Protein AF-A0A9N9MNN2-F1 (afdb_monomer)

Organism: NCBI:txid467358

Mean predicted aligned error: 21.25 Å

Foldseek 3Di:
DDPVVVVVVVVCVVVVHDPPDPPPVCPDPVNVVVVVVVVVVVVVVCVVPVLDPPDPFDADSLQRQTDDPVACQVVLVVLVVVLVVVPVPDDPVPRDDDPSSDHDHSVNDQCWDQDPNDTDRDDVVVVVVVLVPDPVNVVVCVVPPPVPPPPQLPAADDVQAPAPPSNGHDDPVQWDDDPNHTHGQCQLLQAPPPGHGDDPVQWDQDPVRDTHGPVVCCVPVNDWQPAAAPPPRDRDDPVQWDADPPRHIHGPPPPD

Radius of gyration: 32.55 Å; Cα contacts (8 Å, |Δi|>4): 235; chains: 1; bounding box: 79×48×99 Å

pLDDT: mean 71.84, std 11.03, range [43.88, 91.06]

Sequence (256 aa):
MHAMNTMCEGLEELANVRLETDQHVDASDSRMKRDMQDINELHEWFLSHDPFPEVTKIISVASGVVGNNLINYHNTREVVTAFINKMTGQTFNNIKLKRAYKVLPLLAMSSTIKVHDKTAPMDPILLFQRMSITETFEDELKRKIQIYNPDTTSINALLGQGCPRCGGLVFAVEQQLAKATIWHKKYFNYCTEYHRPLDSTLACDGPDKEVHCCACYAKLFGPKGCFNCADCSRSLDSTNQNNGPNGKIYCRGRYG

Nearest PDB structures (foldseek):
  2o10-assembly1_A  TM=8.128E-01  e=7.021E-04  Homo sapiens
  2co8-assembly1_A  TM=6.863E-01  e=8.929E-03  Homo sapiens
  9ewy-assembly1_A  TM=7.793E-01  e=3.748E-02  Homo sapiens
  4kfz-assembly2_B  TM=4.562E-01  e=3.825E-03  Homo sapiens
  1x6a-assembly1_A  TM=7.509E-01  e=1.913E-01  Homo sapiens

Structure (mmCIF, N/CA/C/O backbone):
data_AF-A0A9N9MNN2-F1
#
_entry.id   AF-A0A9N9MNN2-F1
#
loop_
_atom_site.group_PDB
_atom_site.id
_atom_site.type_symbol
_atom_site.label_atom_id
_atom_site.label_alt_id
_atom_site.label_comp_id
_atom_site.label_asym_id
_atom_site.label_entity_id
_atom_site.label_seq_id
_atom_site.pdbx_PDB_ins_code
_atom_site.Cartn_x
_atom_site.Cartn_y
_atom_site.Cartn_z
_atom_site.occupancy
_atom_site.B_iso_or_equiv
_atom_site.auth_seq_id
_atom_site.auth_comp_id
_atom_site.auth_asym_id
_atom_site.auth_atom_id
_atom_site.pdbx_PDB_model_num
ATOM 1 N N . MET A 1 1 ? 30.355 -0.000 10.538 1.00 43.88 1 MET A N 1
ATOM 2 C CA . MET A 1 1 ? 30.881 0.000 9.157 1.00 43.88 1 MET A CA 1
ATOM 3 C C . MET A 1 1 ? 29.810 -0.660 8.304 1.00 43.88 1 MET A C 1
ATOM 5 O O . MET A 1 1 ? 29.557 -1.843 8.481 1.00 43.88 1 MET A O 1
ATOM 9 N N . HIS A 1 2 ? 29.003 0.151 7.620 1.00 48.34 2 HIS A N 1
ATOM 10 C CA . HIS A 1 2 ? 27.681 -0.243 7.118 1.00 48.34 2 HIS A CA 1
ATOM 11 C C . HIS A 1 2 ? 27.780 -0.923 5.745 1.00 48.34 2 HIS A C 1
ATOM 13 O O . HIS A 1 2 ? 28.590 -0.517 4.919 1.00 48.34 2 HIS A O 1
ATOM 19 N N . ALA A 1 3 ? 26.928 -1.925 5.508 1.00 48.00 3 ALA A N 1
ATOM 20 C CA . ALA A 1 3 ? 26.983 -2.846 4.366 1.00 48.00 3 ALA A CA 1
ATOM 21 C C . ALA A 1 3 ? 27.016 -2.177 2.976 1.00 48.00 3 ALA A C 1
ATOM 23 O O . ALA A 1 3 ? 27.546 -2.756 2.032 1.00 48.00 3 ALA A O 1
ATOM 24 N N . MET A 1 4 ? 26.486 -0.956 2.848 1.00 46.78 4 MET A N 1
ATOM 25 C CA . MET A 1 4 ? 26.517 -0.200 1.593 1.00 46.78 4 MET A CA 1
ATOM 26 C C . MET A 1 4 ? 27.927 0.299 1.248 1.00 46.78 4 MET A C 1
ATOM 28 O O . MET A 1 4 ? 28.321 0.231 0.089 1.00 46.78 4 MET A O 1
ATOM 32 N N . ASN A 1 5 ? 28.726 0.683 2.247 1.00 52.78 5 ASN A N 1
ATOM 33 C CA . ASN A 1 5 ? 30.118 1.085 2.030 1.00 52.78 5 ASN A CA 1
ATOM 34 C C . ASN A 1 5 ? 30.973 -0.117 1.624 1.00 52.78 5 ASN A C 1
ATOM 36 O O . ASN A 1 5 ? 31.769 -0.012 0.705 1.00 52.78 5 ASN A O 1
ATOM 40 N N . THR A 1 6 ? 30.721 -1.286 2.217 1.00 59.06 6 THR A N 1
ATOM 41 C CA . THR A 1 6 ? 31.421 -2.535 1.874 1.00 59.06 6 THR A CA 1
ATOM 42 C C . THR A 1 6 ? 31.144 -2.978 0.433 1.00 59.06 6 THR A C 1
ATOM 44 O O . THR A 1 6 ? 32.016 -3.529 -0.233 1.00 59.06 6 THR A O 1
ATOM 47 N N . MET A 1 7 ? 29.932 -2.726 -0.072 1.00 58.25 7 MET A N 1
ATOM 48 C CA . MET A 1 7 ? 29.592 -2.999 -1.468 1.00 58.25 7 MET A CA 1
ATOM 49 C C . MET A 1 7 ? 30.215 -2.000 -2.446 1.00 58.25 7 MET A C 1
ATOM 51 O O . MET A 1 7 ? 30.662 -2.413 -3.514 1.00 58.25 7 MET A O 1
ATOM 55 N N . CYS A 1 8 ? 30.256 -0.713 -2.097 1.00 56.81 8 CYS A N 1
ATOM 56 C CA . CYS A 1 8 ? 30.926 0.300 -2.912 1.00 56.81 8 CYS A CA 1
ATOM 57 C C . CYS A 1 8 ? 32.441 0.054 -2.967 1.00 56.81 8 CYS A C 1
ATOM 59 O O . CYS A 1 8 ? 32.996 -0.007 -4.059 1.00 56.81 8 CYS A O 1
ATOM 61 N N . GLU A 1 9 ? 33.077 -0.231 -1.827 1.00 62.34 9 GLU A N 1
ATOM 62 C CA . GLU A 1 9 ? 34.503 -0.584 -1.735 1.00 62.34 9 GLU A CA 1
ATOM 63 C C . GLU A 1 9 ? 34.844 -1.820 -2.591 1.00 62.34 9 GLU A C 1
ATOM 65 O O . GLU A 1 9 ? 35.828 -1.819 -3.330 1.00 62.34 9 GLU A O 1
ATOM 70 N N . GLY A 1 10 ? 33.990 -2.853 -2.573 1.00 67.12 10 GLY A N 1
ATOM 71 C CA . GLY A 1 10 ? 34.176 -4.051 -3.401 1.00 67.12 10 GLY A CA 1
ATOM 72 C C . GLY A 1 10 ? 34.007 -3.808 -4.908 1.00 67.12 10 GLY A C 1
ATOM 73 O O . GLY A 1 10 ? 34.662 -4.464 -5.719 1.00 67.12 10 GLY A O 1
ATOM 74 N N . LEU A 1 11 ? 33.151 -2.861 -5.308 1.00 63.38 11 LEU A N 1
ATOM 75 C CA . LEU A 1 11 ? 32.992 -2.460 -6.712 1.00 63.38 11 LEU A CA 1
ATOM 76 C C . LEU A 1 11 ? 34.159 -1.590 -7.200 1.00 63.38 11 LEU A C 1
ATOM 78 O O . LEU A 1 11 ? 34.556 -1.699 -8.360 1.00 63.38 11 LEU A O 1
ATOM 82 N N . GLU A 1 12 ? 34.731 -0.769 -6.321 1.00 65.69 12 GLU A N 1
ATOM 83 C CA . GLU A 1 12 ? 35.901 0.071 -6.602 1.00 65.69 12 GLU A CA 1
ATOM 84 C C . GLU A 1 12 ? 37.176 -0.759 -6.816 1.00 65.69 12 GLU A C 1
ATOM 86 O O . GLU A 1 12 ? 37.913 -0.524 -7.781 1.00 65.69 12 GLU A O 1
ATOM 91 N N . GLU A 1 13 ? 37.398 -1.790 -5.991 1.00 72.00 13 GLU A N 1
ATOM 92 C CA . GLU A 1 13 ? 38.484 -2.763 -6.191 1.00 72.00 13 GLU A CA 1
ATOM 93 C C . GLU A 1 13 ? 38.331 -3.533 -7.508 1.00 72.00 13 GLU A C 1
ATOM 95 O O . GLU A 1 13 ? 39.306 -3.711 -8.241 1.00 72.00 13 GLU A O 1
ATOM 100 N N . LEU A 1 14 ? 37.106 -3.946 -7.852 1.00 73.12 14 LEU A N 1
ATOM 101 C CA . LEU A 1 14 ? 36.828 -4.690 -9.082 1.00 73.12 14 LEU A CA 1
ATOM 102 C C . LEU A 1 14 ? 37.049 -3.839 -10.343 1.00 73.12 14 LEU A C 1
ATOM 104 O O . LEU A 1 14 ? 37.521 -4.343 -11.362 1.00 73.12 14 LEU A O 1
ATOM 108 N N . ALA A 1 15 ? 36.701 -2.552 -10.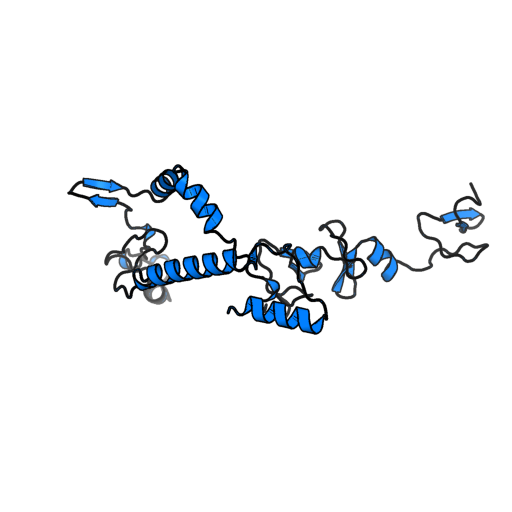284 1.00 69.12 15 ALA A N 1
ATOM 109 C CA . ALA A 1 15 ? 36.848 -1.625 -11.402 1.00 69.12 15 ALA A CA 1
ATOM 110 C C . ALA A 1 15 ? 38.268 -1.042 -11.529 1.00 69.12 15 ALA A C 1
ATOM 112 O O . ALA A 1 15 ? 38.562 -0.382 -12.526 1.00 69.12 15 ALA A O 1
ATOM 113 N N . ASN A 1 16 ? 39.146 -1.276 -10.544 1.00 59.03 16 ASN A N 1
ATOM 114 C CA . ASN A 1 16 ? 40.460 -0.638 -10.408 1.00 59.03 16 ASN A CA 1
ATOM 115 C C . ASN A 1 16 ? 40.382 0.901 -10.489 1.00 59.03 16 ASN A C 1
ATOM 117 O O . ASN A 1 16 ? 41.267 1.571 -11.029 1.00 59.03 16 ASN A O 1
ATOM 121 N N . VAL A 1 17 ? 39.294 1.456 -9.957 1.00 59.81 17 VAL A N 1
ATOM 122 C CA . VAL A 1 17 ? 39.052 2.893 -9.841 1.00 59.81 17 VAL A CA 1
ATOM 123 C C . VAL A 1 17 ? 38.908 3.177 -8.357 1.00 59.81 17 VAL A C 1
ATOM 125 O O . VAL A 1 17 ? 37.896 2.833 -7.760 1.00 59.81 17 VAL A O 1
ATOM 128 N N . ARG A 1 18 ? 39.922 3.806 -7.756 1.00 57.56 18 ARG A N 1
ATOM 129 C CA . ARG A 1 18 ? 39.760 4.405 -6.430 1.00 57.56 18 ARG A CA 1
ATOM 130 C C . ARG A 1 18 ? 38.996 5.703 -6.601 1.00 57.56 18 ARG A C 1
ATOM 132 O O . ARG A 1 18 ? 39.512 6.631 -7.227 1.00 57.56 18 ARG A O 1
ATOM 139 N N . LEU A 1 19 ? 37.791 5.772 -6.050 1.00 54.56 19 LEU A N 1
ATOM 140 C CA . LEU A 1 19 ? 37.019 7.009 -5.991 1.00 54.56 19 LEU A CA 1
ATOM 141 C C . LEU A 1 19 ? 37.564 7.901 -4.865 1.00 54.56 19 LEU A C 1
ATOM 143 O O . LEU A 1 19 ? 36.860 8.277 -3.937 1.00 54.56 19 LEU A O 1
ATOM 147 N N . GLU A 1 20 ? 38.844 8.266 -4.938 1.00 57.00 20 GLU A N 1
ATOM 148 C CA . GLU A 1 20 ? 39.371 9.351 -4.117 1.00 57.00 20 GLU A CA 1
ATOM 149 C C . GLU A 1 20 ? 39.017 10.665 -4.799 1.00 57.00 20 GLU A C 1
ATOM 151 O O . GLU A 1 20 ? 39.724 11.095 -5.700 1.00 57.00 20 GLU A O 1
ATOM 156 N N . THR A 1 21 ? 37.900 11.284 -4.417 1.00 47.50 21 THR A N 1
ATOM 157 C CA . THR A 1 21 ? 37.727 12.745 -4.438 1.00 47.50 21 THR A CA 1
ATOM 158 C C . THR A 1 21 ? 36.449 13.142 -3.705 1.00 47.50 21 THR A C 1
ATOM 160 O O . THR A 1 21 ? 35.464 12.407 -3.687 1.00 47.50 21 THR A O 1
ATOM 163 N N . ASP A 1 22 ? 36.468 14.357 -3.160 1.00 49.81 22 ASP A N 1
ATOM 164 C CA . ASP A 1 22 ? 35.406 15.117 -2.485 1.00 49.81 22 ASP A CA 1
ATOM 165 C C . ASP A 1 22 ? 34.041 15.235 -3.222 1.00 49.81 22 ASP A C 1
ATOM 167 O O . ASP A 1 22 ? 33.220 16.086 -2.884 1.00 49.81 22 ASP A O 1
ATOM 171 N N . GLN A 1 23 ? 33.755 14.415 -4.239 1.00 50.91 23 GLN A N 1
ATOM 172 C CA . GLN A 1 23 ? 32.485 14.399 -4.972 1.00 50.91 23 GLN A CA 1
ATOM 173 C C . GLN A 1 23 ? 31.349 13.662 -4.249 1.00 50.91 23 GLN A C 1
ATOM 175 O O . GLN A 1 23 ? 30.184 13.910 -4.558 1.00 50.91 23 GLN A O 1
ATOM 180 N N . HIS A 1 24 ? 31.646 12.824 -3.255 1.00 55.72 24 HIS A N 1
ATOM 181 C CA . HIS A 1 24 ? 30.633 12.158 -2.432 1.00 55.72 24 HIS A CA 1
ATOM 182 C C . HIS A 1 24 ? 30.617 12.734 -1.020 1.00 55.72 24 HIS A C 1
ATOM 184 O O . HIS A 1 24 ? 31.045 12.101 -0.058 1.00 55.72 24 HIS A O 1
ATOM 190 N N . VAL A 1 25 ? 30.087 13.954 -0.889 1.00 59.44 25 VAL A N 1
ATOM 191 C CA . VAL A 1 25 ? 29.975 14.644 0.407 1.00 59.44 25 VAL A CA 1
ATOM 192 C C . VAL A 1 25 ? 29.252 13.767 1.448 1.00 59.44 25 VAL A C 1
ATOM 194 O O . VAL A 1 25 ? 29.609 13.809 2.624 1.00 59.44 25 VAL A O 1
ATOM 197 N N . ASP A 1 26 ? 28.303 12.929 1.016 1.00 57.38 26 ASP A N 1
ATOM 198 C CA . ASP A 1 26 ? 27.530 11.984 1.845 1.00 57.38 26 ASP A CA 1
ATOM 199 C C . ASP A 1 26 ? 28.341 10.805 2.400 1.00 57.38 26 ASP A C 1
ATOM 201 O O . ASP A 1 26 ? 28.029 10.321 3.483 1.00 57.38 26 ASP A O 1
ATOM 205 N N . ALA A 1 27 ? 29.436 10.412 1.744 1.00 58.44 27 ALA A N 1
ATOM 206 C CA . ALA A 1 27 ? 30.362 9.396 2.250 1.00 58.44 27 ALA A CA 1
ATOM 207 C C . ALA A 1 27 ? 31.497 9.994 3.102 1.00 58.44 27 ALA A C 1
ATOM 209 O O . ALA A 1 27 ? 32.378 9.272 3.557 1.00 58.44 27 ALA A O 1
ATOM 210 N N . SER A 1 28 ? 31.502 11.314 3.325 1.00 72.62 28 SER A N 1
ATOM 211 C CA . SER A 1 28 ? 32.513 11.931 4.183 1.00 72.62 28 SER A CA 1
ATOM 212 C C . SER A 1 28 ? 32.378 11.457 5.632 1.00 72.62 28 SER A C 1
ATOM 214 O O . SER A 1 28 ? 31.270 11.327 6.161 1.00 72.62 28 SER A O 1
ATOM 216 N N . ASP A 1 29 ? 33.514 11.309 6.318 1.00 69.12 29 ASP A N 1
ATOM 217 C CA . ASP A 1 29 ? 33.577 10.907 7.730 1.00 69.12 29 ASP A CA 1
ATOM 218 C C . ASP A 1 29 ? 32.671 11.751 8.636 1.00 69.12 29 ASP A C 1
ATOM 220 O O . ASP A 1 29 ? 32.078 11.253 9.592 1.00 69.12 29 ASP A O 1
ATOM 224 N N . SER A 1 30 ? 32.545 13.044 8.335 1.00 76.38 30 SER A N 1
ATOM 225 C CA . SER A 1 30 ? 31.691 13.972 9.078 1.00 76.38 30 SER A CA 1
ATOM 226 C C . SER A 1 30 ? 30.202 13.656 8.927 1.00 76.38 30 SER A C 1
ATOM 228 O O . SER A 1 30 ? 29.454 13.793 9.895 1.00 76.38 30 SER A O 1
ATOM 230 N N . ARG A 1 31 ? 29.755 13.254 7.730 1.00 70.19 31 ARG A N 1
ATOM 231 C CA . ARG A 1 31 ? 28.349 12.905 7.476 1.00 70.19 31 ARG A CA 1
ATOM 232 C C . ARG A 1 31 ? 28.028 11.508 7.970 1.00 70.19 31 ARG A C 1
ATOM 234 O O . ARG A 1 31 ? 27.064 11.358 8.704 1.00 70.19 31 ARG A O 1
ATOM 241 N N . MET A 1 32 ? 28.924 10.551 7.743 1.00 70.38 32 MET A N 1
ATOM 242 C CA . MET A 1 32 ? 28.801 9.207 8.307 1.00 70.38 32 MET A CA 1
ATOM 243 C C . MET A 1 32 ? 28.720 9.214 9.840 1.00 70.38 32 MET A C 1
ATOM 245 O O . MET A 1 32 ? 27.950 8.451 10.420 1.00 70.38 32 MET A O 1
ATOM 249 N N . LYS A 1 33 ? 29.488 10.080 10.519 1.00 76.56 33 LYS A N 1
ATOM 250 C CA . LYS A 1 33 ? 29.396 10.247 11.981 1.00 76.56 33 LYS A CA 1
ATOM 251 C C . LYS A 1 33 ? 28.060 10.834 12.424 1.00 76.56 33 LYS A C 1
ATOM 253 O O . LYS A 1 33 ? 27.546 10.407 13.453 1.00 76.56 33 LYS A O 1
ATOM 258 N N . ARG A 1 34 ? 27.513 11.789 11.669 1.00 79.94 34 ARG A N 1
ATOM 259 C CA . ARG A 1 34 ? 26.208 12.390 11.962 1.00 79.94 34 ARG A CA 1
ATOM 260 C C . ARG A 1 34 ? 25.082 11.384 11.756 1.00 79.94 34 ARG A C 1
ATOM 262 O O . ARG A 1 34 ? 24.298 11.191 12.668 1.00 79.94 34 ARG A O 1
ATOM 269 N N . ASP A 1 35 ? 25.089 10.664 10.640 1.00 76.81 35 ASP A N 1
ATOM 270 C CA . ASP A 1 35 ? 24.097 9.625 10.356 1.00 76.81 35 ASP A CA 1
ATOM 271 C C . ASP A 1 35 ? 24.143 8.514 11.414 1.00 76.81 35 ASP A C 1
ATOM 273 O O . ASP A 1 35 ? 23.108 8.059 11.889 1.00 76.81 35 ASP A O 1
ATOM 277 N N . MET A 1 36 ? 25.342 8.105 11.849 1.00 77.75 36 MET A N 1
ATOM 278 C CA . MET A 1 36 ? 25.500 7.140 12.943 1.00 77.75 36 MET A CA 1
ATOM 279 C C . MET A 1 36 ? 24.931 7.673 14.265 1.00 77.75 36 MET A C 1
ATOM 281 O O . MET A 1 36 ? 24.342 6.913 15.032 1.00 77.75 36 MET A O 1
ATOM 285 N N . GLN A 1 37 ? 25.109 8.965 14.545 1.00 81.88 37 GLN A N 1
ATOM 286 C CA . GLN A 1 37 ? 24.526 9.600 15.723 1.00 81.88 37 GLN A CA 1
ATOM 287 C C . GLN A 1 37 ? 22.995 9.639 15.627 1.00 81.88 37 GLN A C 1
ATOM 289 O O . GLN A 1 37 ? 22.332 9.212 16.568 1.00 81.88 37 GLN A O 1
ATOM 294 N N . ASP A 1 38 ? 22.445 10.053 14.486 1.00 82.31 38 ASP A N 1
ATOM 295 C CA . ASP A 1 38 ? 21.001 10.119 14.244 1.00 82.31 38 ASP A CA 1
ATOM 296 C C . ASP A 1 38 ? 20.354 8.725 14.344 1.00 82.31 38 ASP A C 1
ATOM 298 O O . ASP A 1 38 ? 19.292 8.567 14.947 1.00 82.31 38 ASP A O 1
ATOM 302 N N . ILE A 1 39 ? 21.016 7.685 13.817 1.00 75.38 39 ILE A N 1
ATOM 303 C CA . ILE A 1 39 ? 20.580 6.286 13.953 1.00 75.38 39 ILE A CA 1
ATOM 304 C C . ILE A 1 39 ? 20.539 5.872 15.425 1.00 75.38 39 ILE A C 1
ATOM 306 O O . ILE A 1 39 ? 19.575 5.234 15.846 1.00 75.38 39 ILE A O 1
ATOM 310 N N . ASN A 1 40 ? 21.555 6.232 16.212 1.00 81.50 40 ASN A N 1
ATOM 311 C CA . ASN A 1 40 ? 21.583 5.907 17.635 1.00 81.50 40 ASN A CA 1
ATOM 312 C C . ASN A 1 40 ? 20.478 6.642 18.401 1.00 81.50 40 ASN A C 1
ATOM 314 O O . ASN A 1 40 ? 19.800 6.025 19.213 1.00 81.50 40 ASN A O 1
ATOM 318 N N . GLU A 1 41 ? 20.240 7.923 18.117 1.00 84.94 41 GLU A N 1
ATOM 319 C CA . GLU A 1 41 ? 19.146 8.682 18.736 1.00 84.94 41 GLU A CA 1
ATOM 320 C C . GLU A 1 41 ? 17.778 8.067 18.412 1.00 84.94 41 GLU A C 1
ATOM 322 O O . GLU A 1 41 ? 16.936 7.901 19.296 1.00 84.94 41 GLU A O 1
ATOM 327 N N . LEU A 1 42 ? 17.574 7.659 17.159 1.00 72.94 42 LEU A N 1
ATOM 328 C CA . LEU A 1 42 ? 16.351 6.997 16.714 1.00 72.94 42 LEU A CA 1
ATOM 329 C C . LEU A 1 42 ? 16.182 5.618 17.371 1.00 72.94 42 LEU A C 1
ATOM 331 O O . LEU A 1 42 ? 15.080 5.250 17.774 1.00 72.94 42 LEU A O 1
ATOM 335 N N . HIS A 1 43 ? 17.277 4.872 17.514 1.00 77.25 43 HIS A N 1
ATOM 336 C CA . HIS A 1 43 ? 17.296 3.582 18.191 1.00 77.25 43 HIS A CA 1
ATOM 337 C C . HIS A 1 43 ? 16.950 3.721 19.681 1.00 77.25 43 HIS A C 1
ATOM 339 O O . HIS A 1 43 ? 16.062 3.025 20.162 1.00 77.25 43 HIS A O 1
ATOM 345 N N . GLU A 1 44 ? 17.566 4.664 20.399 1.00 85.25 44 GLU A N 1
ATOM 346 C CA . GLU A 1 44 ? 17.242 4.966 21.804 1.00 85.25 44 GLU A CA 1
ATOM 347 C C . GLU A 1 44 ? 15.783 5.429 21.974 1.00 85.25 44 GLU A C 1
ATOM 349 O O . GLU A 1 44 ? 15.093 5.062 22.933 1.00 85.25 44 GLU A O 1
ATOM 354 N N . TRP A 1 45 ? 15.265 6.195 21.010 1.00 83.06 45 TRP A N 1
ATOM 355 C CA . TRP A 1 45 ? 13.866 6.608 21.010 1.00 83.06 45 TRP A CA 1
ATOM 356 C C . TRP A 1 45 ? 12.916 5.416 20.854 1.00 83.06 45 TRP A C 1
ATOM 358 O O . TRP A 1 45 ? 11.973 5.298 21.631 1.00 83.06 45 TRP A O 1
ATOM 368 N N . PHE A 1 46 ? 13.183 4.494 19.923 1.00 79.31 46 PHE A N 1
ATOM 369 C CA . PHE A 1 46 ? 12.363 3.288 19.746 1.00 79.31 46 PHE A CA 1
ATOM 370 C C . PHE A 1 46 ? 12.514 2.271 20.882 1.00 79.31 46 PHE A C 1
ATOM 372 O O . PHE A 1 46 ? 11.551 1.583 21.208 1.00 79.31 46 PHE A O 1
ATOM 379 N N . LEU A 1 47 ? 13.684 2.191 21.523 1.00 78.56 47 LEU A N 1
ATOM 380 C CA . LEU A 1 47 ? 13.865 1.375 22.727 1.00 78.56 47 LEU A CA 1
ATOM 381 C C . LEU A 1 47 ? 13.017 1.888 23.897 1.00 78.56 47 LEU A C 1
ATOM 383 O O . LEU A 1 47 ? 12.505 1.093 24.684 1.00 78.56 47 LEU A O 1
ATOM 387 N N . SER A 1 48 ? 12.867 3.209 24.018 1.00 83.25 48 SER A N 1
ATOM 388 C CA . SER A 1 48 ? 12.042 3.835 25.061 1.00 83.25 48 SER A CA 1
ATOM 389 C C . SER A 1 48 ? 10.558 3.946 24.690 1.00 83.25 48 SER A C 1
ATOM 391 O O . SER A 1 48 ? 9.710 3.992 25.581 1.00 83.25 48 SER A O 1
ATOM 393 N N . HIS A 1 49 ? 10.234 3.962 23.396 1.00 77.31 49 HIS A N 1
ATOM 394 C CA . HIS A 1 49 ? 8.881 4.059 22.857 1.00 77.31 49 HIS A CA 1
ATOM 395 C C . HIS A 1 49 ? 8.645 2.907 21.885 1.00 77.31 49 HIS A C 1
ATOM 397 O O . HIS A 1 49 ? 8.795 3.068 20.673 1.00 77.31 49 HIS A O 1
ATOM 403 N N . ASP A 1 50 ? 8.256 1.752 22.428 1.00 74.62 50 ASP A N 1
ATOM 404 C CA . ASP A 1 50 ? 7.838 0.617 21.611 1.00 74.62 50 ASP A CA 1
ATOM 405 C C . ASP A 1 50 ? 6.692 1.066 20.681 1.00 74.62 50 ASP A C 1
ATOM 407 O O . ASP A 1 50 ? 5.643 1.502 21.170 1.00 74.62 50 ASP A O 1
ATOM 411 N N . PRO A 1 51 ? 6.875 1.018 19.349 1.00 69.12 51 PRO A N 1
ATOM 412 C CA . PRO A 1 51 ? 5.836 1.400 18.401 1.00 69.12 51 PRO A CA 1
ATOM 413 C C . PRO A 1 51 ? 4.702 0.365 18.329 1.00 69.12 51 PRO A C 1
ATOM 415 O O . PRO A 1 51 ? 3.614 0.685 17.842 1.00 69.12 51 PRO A O 1
ATOM 418 N N . PHE A 1 52 ? 4.930 -0.856 18.822 1.00 75.56 52 PHE A N 1
ATOM 419 C CA . PHE A 1 52 ? 3.972 -1.958 18.829 1.00 75.56 52 PHE A CA 1
ATOM 420 C C . PHE A 1 52 ? 3.905 -2.630 20.207 1.00 75.56 52 PHE A C 1
ATOM 422 O O . PHE A 1 52 ? 4.115 -3.842 20.305 1.00 75.56 52 PHE A O 1
ATOM 429 N N . PRO A 1 53 ? 3.551 -1.881 21.267 1.00 75.62 53 PRO A N 1
ATOM 430 C CA . PRO A 1 53 ? 3.457 -2.460 22.593 1.00 75.62 53 PRO A CA 1
ATOM 431 C C . PRO A 1 53 ? 2.405 -3.565 22.587 1.00 75.62 53 PRO A C 1
ATOM 433 O O . PRO A 1 53 ? 1.357 -3.437 21.943 1.00 75.62 53 PRO A O 1
ATOM 436 N N . GLU A 1 54 ? 2.650 -4.644 23.330 1.00 78.19 54 GLU A N 1
ATOM 437 C CA . GLU A 1 54 ? 1.632 -5.670 23.538 1.00 78.19 54 GLU A CA 1
ATOM 438 C C . GLU A 1 54 ? 0.439 -5.058 24.283 1.00 78.19 54 GLU A C 1
ATOM 440 O O . GLU A 1 54 ? 0.443 -4.852 25.498 1.00 78.19 54 GLU A O 1
ATOM 445 N N . VAL A 1 55 ? -0.605 -4.731 23.524 1.00 78.62 55 VAL A N 1
ATOM 446 C CA . VAL A 1 55 ? -1.820 -4.105 24.035 1.00 78.62 55 VAL A CA 1
ATOM 447 C C . VAL A 1 55 ? -2.986 -5.078 23.961 1.00 78.62 55 VAL A C 1
ATOM 449 O O . VAL A 1 55 ? -3.257 -5.708 22.945 1.00 78.62 55 VAL A O 1
ATOM 452 N N . THR A 1 56 ? -3.737 -5.164 25.058 1.00 79.38 56 THR A N 1
ATOM 453 C CA . THR A 1 56 ? -4.965 -5.974 25.146 1.00 79.38 56 THR A CA 1
ATOM 454 C C . THR A 1 56 ? -6.158 -5.326 24.444 1.00 79.38 56 THR A C 1
ATOM 456 O O . THR A 1 56 ? -7.197 -5.957 24.254 1.00 79.38 56 THR A O 1
ATOM 459 N N . LYS A 1 57 ? -6.033 -4.047 24.077 1.00 78.81 57 LYS A N 1
ATOM 460 C CA . LYS A 1 57 ? -7.073 -3.246 23.427 1.00 78.81 57 LYS A CA 1
ATOM 461 C C . LYS A 1 57 ? -6.649 -2.920 22.005 1.00 78.81 57 LYS A C 1
ATOM 463 O O . LYS A 1 57 ? -5.475 -2.712 21.734 1.00 78.81 57 LYS A O 1
ATOM 468 N N . ILE A 1 58 ? -7.620 -2.819 21.107 1.00 81.56 58 ILE A N 1
ATOM 469 C CA . ILE A 1 58 ? -7.368 -2.443 19.714 1.00 81.56 58 ILE A CA 1
ATOM 470 C C . ILE A 1 58 ? -7.038 -0.953 19.670 1.00 81.56 58 ILE A C 1
ATOM 472 O O . ILE A 1 58 ? -7.849 -0.149 20.120 1.00 81.56 58 ILE A O 1
ATOM 476 N N . ILE A 1 59 ? -5.887 -0.580 19.115 1.00 79.56 59 ILE A N 1
ATOM 477 C CA . ILE A 1 59 ? -5.460 0.818 18.988 1.00 79.56 59 ILE A CA 1
ATOM 478 C C . ILE A 1 59 ? -5.254 1.148 17.512 1.00 79.56 59 ILE A C 1
ATOM 480 O O . ILE A 1 59 ? -4.663 0.375 16.761 1.00 79.56 59 ILE A O 1
ATOM 484 N N . SER A 1 60 ? -5.760 2.300 17.082 1.00 77.19 60 SER A N 1
ATOM 485 C CA . SER A 1 60 ? -5.441 2.854 15.769 1.00 77.19 60 SER A CA 1
ATOM 486 C C . SER A 1 60 ? -4.011 3.389 15.771 1.00 77.19 60 SER A C 1
ATOM 488 O O . SER A 1 60 ? -3.741 4.386 16.433 1.00 77.19 60 SER A O 1
ATOM 490 N N . VAL A 1 61 ? -3.112 2.784 14.996 1.00 73.44 61 VAL A N 1
ATOM 491 C CA . VAL A 1 61 ? -1.717 3.254 14.866 1.00 73.44 61 VAL A CA 1
ATOM 492 C C . VAL A 1 61 ? -1.652 4.666 14.269 1.00 73.44 61 VAL A C 1
ATOM 494 O O . VAL A 1 61 ? -0.813 5.469 14.654 1.00 73.44 61 VAL A O 1
ATOM 497 N N . ALA A 1 62 ? -2.582 5.006 13.372 1.00 66.25 62 ALA A N 1
ATOM 498 C CA . ALA A 1 62 ? -2.597 6.305 12.701 1.00 66.25 62 ALA A CA 1
ATOM 499 C C . ALA A 1 62 ? -3.151 7.446 13.572 1.00 66.25 62 ALA A C 1
ATOM 501 O O . ALA A 1 62 ? -2.794 8.601 13.367 1.00 66.25 62 ALA A O 1
ATOM 502 N N . SER A 1 63 ? -4.062 7.148 14.506 1.00 67.00 63 SER A N 1
ATOM 503 C CA . SER A 1 63 ? -4.775 8.180 15.280 1.00 67.00 63 SER A CA 1
ATOM 504 C C . SER A 1 63 ? -4.658 8.044 16.797 1.00 67.00 63 SER A C 1
ATOM 506 O O . SER A 1 63 ? -5.206 8.874 17.517 1.00 67.00 63 SER A O 1
ATOM 508 N N . GLY A 1 64 ? -4.012 6.992 17.303 1.00 71.12 64 GLY A N 1
ATOM 509 C CA . GLY A 1 64 ? -3.921 6.682 18.734 1.00 71.12 64 GLY A CA 1
ATOM 510 C C . GLY A 1 64 ? -5.257 6.316 19.392 1.00 71.12 64 GLY A C 1
ATOM 511 O O . GLY A 1 64 ? -5.321 6.146 20.608 1.00 71.12 64 GLY A O 1
ATOM 512 N N . VAL A 1 65 ? -6.348 6.201 18.623 1.00 74.44 65 VAL A N 1
ATOM 513 C CA . VAL A 1 65 ? -7.684 5.917 19.167 1.00 74.44 65 VAL A CA 1
ATOM 514 C C . VAL A 1 65 ? -7.726 4.500 19.721 1.00 74.44 65 VAL A C 1
ATOM 516 O O . VAL A 1 65 ? -7.538 3.532 18.983 1.00 74.44 65 VAL A O 1
ATOM 519 N N . VAL A 1 66 ? -8.026 4.389 21.014 1.00 79.75 66 VAL A N 1
ATOM 520 C CA . VAL A 1 66 ? -8.193 3.113 21.711 1.00 79.75 66 VAL A CA 1
ATOM 521 C C . VAL A 1 66 ? -9.645 2.663 21.613 1.00 79.75 66 VAL A C 1
ATOM 523 O O . VAL A 1 66 ? -10.575 3.369 22.004 1.00 79.75 66 VAL A O 1
ATOM 526 N N . GLY A 1 67 ? -9.833 1.457 21.101 1.00 77.50 67 GLY A N 1
ATOM 527 C CA . GLY A 1 67 ? -11.112 0.793 20.993 1.00 77.50 67 GLY A CA 1
ATOM 528 C C . GLY A 1 67 ? -11.711 0.436 22.343 1.00 77.50 67 GLY A C 1
ATOM 529 O O . GLY A 1 67 ? -11.015 -0.025 23.249 1.00 77.50 67 GLY A O 1
ATOM 530 N N . ASN A 1 68 ? -13.024 0.612 22.469 1.00 81.06 68 ASN A N 1
ATOM 531 C CA . ASN A 1 68 ? -13.770 0.108 23.614 1.00 81.06 68 ASN A CA 1
ATOM 532 C C . ASN A 1 68 ? -14.246 -1.340 23.386 1.00 81.06 68 ASN A C 1
ATOM 534 O O . ASN A 1 68 ? -14.111 -1.905 22.301 1.00 81.06 68 ASN A O 1
ATOM 538 N N . ASN A 1 69 ? -14.876 -1.923 24.406 1.00 82.00 69 ASN A N 1
ATOM 539 C CA . ASN A 1 69 ? -15.365 -3.306 24.377 1.00 82.00 69 ASN A CA 1
ATOM 540 C C . ASN A 1 69 ? -16.502 -3.549 23.362 1.00 82.00 69 ASN A C 1
ATOM 542 O O . ASN A 1 69 ? -16.933 -4.686 23.193 1.00 82.00 69 ASN A O 1
ATOM 546 N N . LEU A 1 70 ? -17.026 -2.503 22.710 1.00 80.50 70 LEU A N 1
ATOM 547 C CA . LEU A 1 70 ? -18.044 -2.635 21.663 1.00 80.50 70 LEU A CA 1
ATOM 548 C C . LEU A 1 70 ? -17.421 -2.927 20.292 1.00 80.50 70 LEU A C 1
ATOM 550 O O . LEU A 1 70 ? -18.136 -3.331 19.375 1.00 80.50 70 LEU A O 1
ATOM 554 N N . ILE A 1 71 ? -16.111 -2.716 20.133 1.00 83.88 71 ILE A N 1
ATOM 555 C CA . ILE A 1 71 ? -15.413 -2.975 18.877 1.00 83.88 71 ILE A CA 1
ATOM 556 C C . ILE A 1 71 ? -15.231 -4.474 18.694 1.00 83.88 71 ILE A C 1
ATOM 558 O O . ILE A 1 71 ? -14.490 -5.129 19.419 1.00 83.88 71 ILE A O 1
ATOM 562 N N . ASN A 1 72 ? -15.854 -5.004 17.649 1.00 86.06 72 ASN A N 1
ATOM 563 C CA . ASN A 1 72 ? -15.782 -6.412 17.265 1.00 86.06 72 ASN A CA 1
ATOM 564 C C . ASN A 1 72 ? -15.159 -6.612 15.873 1.00 86.06 72 ASN A C 1
ATOM 566 O O . ASN A 1 72 ? -15.245 -7.705 15.320 1.00 86.06 72 ASN A O 1
ATOM 570 N N . TYR A 1 73 ? -14.519 -5.580 15.304 1.00 84.38 73 TYR A N 1
ATOM 571 C CA . TYR A 1 73 ? -13.909 -5.659 13.971 1.00 84.38 73 TYR A CA 1
ATOM 572 C C . TYR A 1 73 ? -12.834 -6.751 13.857 1.00 84.38 73 TYR A C 1
ATOM 574 O O . TYR A 1 73 ? -12.745 -7.427 12.836 1.00 84.38 73 TYR A O 1
ATOM 582 N N . HIS A 1 74 ? -12.069 -6.992 14.921 1.00 84.00 74 HIS A N 1
ATOM 583 C CA . HIS A 1 74 ? -11.096 -8.085 14.983 1.00 84.00 74 HIS A CA 1
ATOM 584 C C . HIS A 1 74 ? -11.734 -9.474 14.769 1.00 84.00 74 HIS A C 1
ATOM 586 O O . HIS A 1 74 ? -11.146 -10.319 14.103 1.00 84.00 74 HIS A O 1
ATOM 592 N N . ASN A 1 75 ? -12.986 -9.669 15.204 1.00 85.75 75 ASN A N 1
ATOM 593 C CA . ASN A 1 75 ? -13.725 -10.931 15.074 1.00 85.75 75 ASN A CA 1
ATOM 594 C C . ASN A 1 75 ? -14.724 -10.916 13.905 1.00 85.75 75 ASN A C 1
ATOM 596 O O . ASN A 1 75 ? -15.674 -11.703 13.876 1.00 85.75 75 ASN A O 1
ATOM 600 N N . THR A 1 76 ? -14.527 -10.032 12.915 1.00 85.75 76 THR A N 1
ATOM 601 C CA . THR A 1 76 ? -15.432 -9.879 11.757 1.00 85.75 76 THR A CA 1
ATOM 602 C C . THR A 1 76 ? -15.725 -11.216 11.086 1.00 85.75 76 THR A C 1
ATOM 604 O O . THR A 1 76 ? -16.878 -11.530 10.797 1.00 85.75 76 THR A O 1
ATOM 607 N N . ARG A 1 77 ? -14.690 -12.036 10.878 1.00 88.12 77 ARG A N 1
ATOM 608 C CA . ARG A 1 77 ? -14.819 -13.337 10.217 1.00 88.12 77 ARG A CA 1
ATOM 609 C C . ARG A 1 77 ? -15.769 -14.273 10.965 1.00 88.12 77 ARG A C 1
ATOM 611 O O . ARG A 1 77 ? -16.609 -14.907 10.332 1.00 88.12 77 ARG A O 1
ATOM 618 N N . GLU A 1 78 ? -15.676 -14.341 12.288 1.00 90.00 78 GLU A N 1
ATOM 619 C CA . GLU A 1 78 ? -16.521 -15.211 13.113 1.00 90.00 78 GLU A CA 1
ATOM 620 C C . GLU A 1 78 ? -17.975 -14.736 13.115 1.00 90.00 78 GLU A C 1
ATOM 622 O O . GLU A 1 78 ? -18.889 -15.524 12.863 1.00 90.00 78 GLU A O 1
ATOM 627 N N . VAL A 1 79 ? -18.187 -13.430 13.313 1.00 88.38 79 VAL A N 1
ATOM 628 C CA . VAL A 1 79 ? -19.521 -12.807 13.316 1.00 88.38 79 VAL A CA 1
ATOM 629 C C . VAL A 1 79 ? -20.222 -13.008 11.971 1.00 88.38 79 VAL A C 1
ATOM 631 O O . VAL A 1 79 ? -21.391 -13.401 11.935 1.00 88.38 79 VAL A O 1
ATOM 634 N N . VAL A 1 80 ? -19.508 -12.782 10.864 1.00 86.88 80 VAL A N 1
ATOM 635 C CA . VAL A 1 80 ? -20.038 -12.949 9.505 1.00 86.88 80 VAL A CA 1
ATOM 636 C C . VAL A 1 80 ? -20.314 -14.419 9.202 1.00 86.88 80 VAL A C 1
ATOM 638 O O . VAL A 1 80 ? -21.386 -14.733 8.693 1.00 86.88 80 VAL A O 1
ATOM 641 N N . THR A 1 81 ? -19.417 -15.336 9.571 1.00 91.06 81 THR A N 1
ATOM 642 C CA . THR A 1 81 ? -19.627 -16.780 9.356 1.00 91.06 81 THR A CA 1
ATOM 643 C C . THR A 1 81 ? -20.855 -17.281 10.117 1.00 91.06 81 THR A C 1
ATOM 645 O O . THR A 1 81 ? -21.705 -17.967 9.550 1.00 91.06 81 THR A O 1
ATOM 648 N N . ALA A 1 82 ? -21.014 -16.879 11.382 1.00 89.19 82 ALA A N 1
ATOM 649 C CA . ALA A 1 82 ? -22.189 -17.214 12.183 1.00 89.19 82 ALA A CA 1
ATOM 650 C C . ALA A 1 82 ? -23.491 -16.650 11.586 1.00 89.19 82 ALA A C 1
ATOM 652 O O . ALA A 1 82 ? -24.543 -17.287 11.676 1.00 89.19 82 ALA A O 1
ATOM 653 N N . PHE A 1 83 ? -23.434 -15.464 10.974 1.00 89.75 83 PHE A N 1
ATOM 654 C CA . PHE A 1 83 ? -24.575 -14.860 10.291 1.00 89.75 83 PHE A CA 1
ATOM 655 C C . PHE A 1 83 ? -24.915 -15.580 8.976 1.00 89.75 83 PHE A C 1
ATOM 657 O O . PHE A 1 83 ? -26.079 -15.915 8.759 1.00 89.75 83 PHE A O 1
ATOM 664 N N . ILE A 1 84 ? -23.917 -15.889 8.141 1.00 89.81 84 ILE A N 1
ATOM 665 C CA . ILE A 1 84 ? -24.091 -16.630 6.881 1.00 89.81 84 ILE A CA 1
ATOM 666 C C . ILE A 1 84 ? -24.693 -18.008 7.150 1.00 89.81 84 ILE A C 1
ATOM 668 O O . ILE A 1 84 ? -25.701 -18.349 6.540 1.00 89.81 84 ILE A O 1
ATOM 672 N N . ASN A 1 85 ? -24.171 -18.747 8.131 1.00 90.12 85 ASN A N 1
ATOM 673 C CA . ASN A 1 85 ? -24.711 -20.057 8.506 1.00 90.12 85 ASN A CA 1
ATOM 674 C C . ASN A 1 85 ? -26.187 -19.996 8.928 1.00 90.12 85 ASN A C 1
ATOM 676 O O . ASN A 1 85 ? -26.923 -20.952 8.712 1.00 90.12 85 ASN A O 1
ATOM 680 N N . LYS A 1 86 ? -26.642 -18.873 9.501 1.00 87.19 86 LYS A N 1
ATOM 681 C CA . LYS A 1 86 ? -28.064 -18.661 9.811 1.00 87.19 86 LYS A CA 1
ATOM 682 C C . LYS A 1 86 ? -28.900 -18.287 8.595 1.00 87.19 86 LYS A C 1
ATOM 684 O O . LYS A 1 86 ? -30.106 -18.505 8.634 1.00 87.19 86 LYS A O 1
ATOM 689 N N . MET A 1 87 ? -28.307 -17.694 7.564 1.00 87.75 87 MET A N 1
ATOM 690 C CA . MET A 1 87 ? -29.004 -17.366 6.319 1.00 87.75 87 MET A CA 1
ATOM 691 C C . MET A 1 87 ? -29.139 -18.575 5.395 1.00 87.75 87 MET A C 1
ATOM 693 O O . MET A 1 87 ? -30.129 -18.669 4.671 1.00 87.75 87 MET A O 1
ATOM 697 N N . THR A 1 88 ? -28.184 -19.505 5.427 1.00 87.94 88 THR A N 1
ATOM 698 C CA . THR A 1 88 ? -28.211 -20.714 4.600 1.00 87.94 88 THR A CA 1
ATOM 699 C C . THR A 1 88 ? -29.498 -21.508 4.841 1.00 87.94 88 THR A C 1
ATOM 701 O O . THR A 1 88 ? -29.783 -21.928 5.959 1.00 87.94 88 THR A O 1
ATOM 704 N N . GLY A 1 89 ? -30.291 -21.701 3.783 1.00 85.44 89 GLY A N 1
ATOM 705 C CA . GLY A 1 89 ? -31.557 -22.442 3.839 1.00 85.44 89 GLY A CA 1
ATOM 706 C C . GLY A 1 89 ? -32.787 -21.626 4.260 1.00 85.44 89 GLY A C 1
ATOM 707 O O . GLY A 1 89 ? -33.877 -22.188 4.321 1.00 85.44 89 GLY A O 1
ATOM 708 N N . GLN A 1 90 ? -32.659 -20.317 4.516 1.00 89.06 90 GLN A N 1
ATOM 709 C CA . GLN A 1 90 ? -33.810 -19.438 4.753 1.00 89.06 90 GLN A CA 1
ATOM 710 C C . GLN A 1 90 ? -34.238 -18.690 3.486 1.00 89.06 90 GLN A C 1
ATOM 712 O O . GLN A 1 90 ? -33.418 -18.251 2.685 1.00 89.06 90 GLN A O 1
ATOM 717 N N . THR A 1 91 ? -35.546 -18.482 3.328 1.00 87.12 91 THR A N 1
ATOM 718 C CA . THR A 1 91 ? -36.097 -17.574 2.312 1.00 87.12 91 THR A CA 1
ATOM 719 C C . THR A 1 91 ? -35.868 -16.118 2.712 1.00 87.12 91 THR A C 1
ATOM 721 O O . THR A 1 91 ? -35.913 -15.801 3.900 1.00 87.12 91 THR A O 1
ATOM 724 N N . PHE A 1 92 ? -35.728 -15.214 1.738 1.00 81.25 92 PHE A N 1
ATOM 725 C CA . PHE A 1 92 ? -35.426 -13.794 1.974 1.00 81.25 92 PHE A CA 1
ATOM 726 C C . PHE A 1 92 ? -36.340 -13.117 3.014 1.00 81.25 92 PHE A C 1
ATOM 728 O O . PHE A 1 92 ? -35.846 -12.421 3.895 1.00 81.25 92 PHE A O 1
ATOM 735 N N . ASN A 1 93 ? -37.647 -13.408 3.003 1.00 87.12 93 ASN A N 1
ATOM 736 C CA . ASN A 1 93 ? -38.607 -12.862 3.977 1.00 87.12 93 ASN A CA 1
ATOM 737 C C . ASN A 1 93 ? -38.317 -13.233 5.444 1.00 87.12 93 ASN A C 1
ATOM 739 O O . ASN A 1 93 ? -38.757 -12.529 6.353 1.00 87.12 93 ASN A O 1
ATOM 743 N N . ASN A 1 94 ? -37.585 -14.321 5.689 1.00 83.38 94 ASN A N 1
ATOM 744 C CA . ASN A 1 94 ? -37.287 -14.815 7.035 1.00 83.38 94 ASN A CA 1
ATOM 745 C C . ASN A 1 94 ? -35.926 -14.324 7.555 1.00 83.38 94 ASN A C 1
ATOM 747 O O . ASN A 1 94 ? -35.635 -14.438 8.749 1.00 83.38 94 ASN A O 1
ATOM 751 N N . ILE A 1 95 ? -35.108 -13.714 6.692 1.00 86.06 95 ILE A N 1
ATOM 752 C CA . ILE A 1 95 ? -33.804 -13.175 7.069 1.00 86.06 95 ILE A CA 1
ATOM 753 C C . ILE A 1 95 ? -34.008 -11.867 7.841 1.00 86.06 95 ILE A C 1
ATOM 755 O O . ILE A 1 95 ? -34.433 -10.852 7.297 1.00 86.06 95 ILE A O 1
ATOM 759 N N . LYS A 1 96 ? -33.667 -11.872 9.136 1.00 83.25 96 LYS A N 1
ATOM 760 C CA . LYS A 1 96 ? -33.717 -10.679 9.996 1.00 83.25 96 LYS A CA 1
ATOM 761 C C . LYS A 1 96 ? -32.312 -10.183 10.321 1.00 83.25 96 LYS A C 1
ATOM 763 O O . LYS A 1 96 ? -31.573 -10.835 11.062 1.00 83.25 96 LYS A O 1
ATOM 768 N N . LEU A 1 97 ? -31.976 -8.990 9.833 1.00 84.69 97 LEU A N 1
ATOM 769 C CA . LEU A 1 97 ? -30.734 -8.292 10.167 1.00 84.69 97 LEU A CA 1
ATOM 770 C C . LEU A 1 97 ? -30.800 -7.771 11.608 1.00 84.69 97 LEU A C 1
ATOM 772 O O . LEU A 1 97 ? -31.512 -6.814 11.913 1.00 84.69 97 LEU A O 1
ATOM 776 N N . LYS A 1 98 ? -30.070 -8.421 12.519 1.00 83.12 98 LYS A N 1
ATOM 777 C CA . LYS A 1 98 ? -29.991 -8.015 13.931 1.00 83.12 98 LYS A CA 1
ATOM 778 C C . LYS A 1 98 ? -28.747 -7.169 14.177 1.00 83.12 98 LYS A C 1
ATOM 780 O O . LYS A 1 98 ? -27.676 -7.475 13.663 1.00 83.12 98 LYS A O 1
ATOM 785 N N . ARG A 1 99 ? -28.858 -6.185 15.076 1.00 81.88 99 ARG A N 1
ATOM 786 C CA . ARG A 1 99 ? -27.717 -5.368 15.538 1.00 81.88 99 ARG A CA 1
ATOM 787 C C . ARG A 1 99 ? -26.577 -6.201 16.140 1.00 81.88 99 ARG A C 1
ATOM 789 O O . ARG A 1 99 ? -25.438 -5.774 16.063 1.00 81.88 99 ARG A O 1
ATOM 796 N N . ALA A 1 100 ? -26.868 -7.390 16.669 1.00 80.12 100 ALA A N 1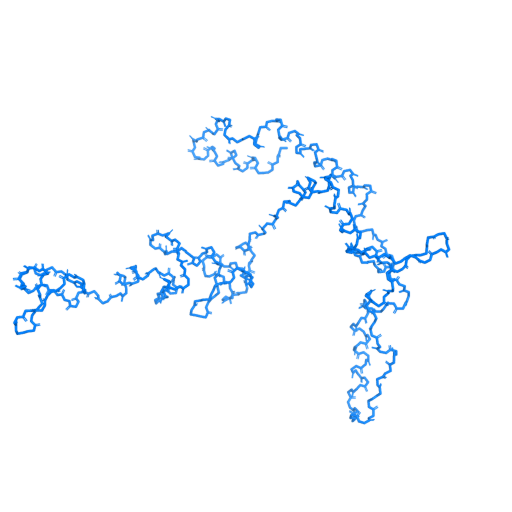
ATOM 797 C CA . ALA A 1 100 ? -25.860 -8.321 17.184 1.00 80.12 100 ALA A CA 1
ATOM 798 C C . ALA A 1 100 ? -24.873 -8.827 16.111 1.00 80.12 100 ALA A C 1
ATOM 800 O O . ALA A 1 100 ? -23.759 -9.201 16.449 1.00 80.12 100 ALA A O 1
ATOM 801 N N . TYR A 1 101 ? -25.265 -8.820 14.830 1.00 82.69 101 TYR A N 1
ATOM 802 C CA . TYR A 1 101 ? -24.394 -9.188 13.704 1.00 82.69 101 TYR A CA 1
ATOM 803 C C . TYR A 1 101 ? -23.700 -7.980 13.070 1.00 82.69 101 TYR A C 1
ATOM 805 O O . TYR A 1 101 ? -23.008 -8.118 12.064 1.00 82.69 101 TYR A O 1
ATOM 813 N N . LYS A 1 102 ? -23.897 -6.780 13.629 1.00 85.31 102 LYS A N 1
ATOM 814 C CA . LYS A 1 102 ? -23.242 -5.576 13.134 1.00 85.31 102 LYS A CA 1
ATOM 815 C C . LYS A 1 102 ? -21.780 -5.591 13.567 1.00 85.31 102 LYS A C 1
ATOM 817 O O . LYS A 1 102 ? -21.475 -5.715 14.753 1.00 85.31 102 LYS A O 1
ATOM 822 N N . VAL A 1 103 ? -20.894 -5.406 12.599 1.00 85.56 103 VAL A N 1
ATOM 823 C CA . VAL A 1 103 ? -19.473 -5.173 12.844 1.00 85.56 103 VAL A CA 1
ATOM 824 C C . VAL A 1 103 ? -19.253 -3.676 13.070 1.00 85.56 103 VAL A C 1
ATOM 826 O O . VAL A 1 103 ? -19.731 -2.845 12.296 1.00 85.56 103 VAL A O 1
ATOM 829 N N . LEU A 1 104 ? -18.565 -3.328 14.153 1.00 84.50 104 LEU A N 1
ATOM 830 C CA . LEU A 1 104 ? -18.247 -1.968 14.565 1.00 84.50 104 LEU A CA 1
ATOM 831 C C . LEU A 1 104 ? -16.730 -1.746 14.452 1.00 84.50 104 LEU A C 1
ATOM 833 O O . LEU A 1 104 ? -15.977 -2.334 15.232 1.00 84.50 104 LEU A O 1
ATOM 837 N N . PRO A 1 105 ? -16.272 -0.930 13.482 1.00 83.62 105 PRO A N 1
ATOM 838 C CA . PRO A 1 105 ? -14.866 -0.556 13.352 1.00 83.62 105 PRO A CA 1
ATOM 839 C C . PRO A 1 105 ? -14.473 0.544 14.347 1.00 83.62 105 PRO A C 1
ATOM 841 O O . PRO A 1 105 ? -15.330 1.223 14.909 1.00 83.62 105 PRO A O 1
ATOM 844 N N . LEU A 1 106 ? -13.165 0.788 14.490 1.00 77.25 106 LEU A N 1
ATOM 845 C CA . LEU A 1 106 ? -12.615 1.917 15.260 1.00 77.25 106 LEU A CA 1
ATOM 846 C C . LEU A 1 106 ? -13.165 3.279 14.823 1.00 77.25 106 LEU A C 1
ATOM 848 O O . LEU A 1 106 ? -13.349 4.150 15.663 1.00 77.25 106 LEU A O 1
ATOM 852 N N . LEU A 1 107 ? -13.513 3.437 13.544 1.00 71.75 107 LEU A N 1
ATOM 853 C CA . LEU A 1 107 ? -14.145 4.652 13.022 1.00 71.75 107 LEU A CA 1
ATOM 854 C C . LEU A 1 107 ? -15.521 4.942 13.656 1.00 71.75 107 LEU A C 1
ATOM 856 O O . LEU A 1 107 ? -15.991 6.072 13.621 1.00 71.75 107 LEU A O 1
ATOM 860 N N . ALA A 1 108 ? -16.180 3.936 14.240 1.00 70.88 108 ALA A N 1
ATOM 861 C CA . ALA A 1 108 ? -17.435 4.131 14.963 1.00 70.88 108 ALA A CA 1
ATOM 862 C C . ALA A 1 108 ? -17.237 4.764 16.354 1.00 70.88 108 ALA A C 1
ATOM 864 O O . ALA A 1 108 ? -18.224 5.113 17.004 1.00 70.88 108 ALA A O 1
ATOM 865 N N . MET A 1 109 ? -15.993 4.893 16.831 1.00 69.50 109 MET A N 1
ATOM 866 C CA . MET A 1 109 ? -15.678 5.633 18.051 1.00 69.50 109 MET A CA 1
ATOM 867 C C . MET A 1 109 ? -15.675 7.133 17.757 1.00 69.50 109 MET A C 1
ATOM 869 O O . MET A 1 109 ? -15.110 7.579 16.761 1.00 69.50 109 MET A O 1
ATOM 873 N N . SER A 1 110 ? -16.276 7.926 18.644 1.00 62.66 110 SER A N 1
ATOM 874 C CA . SER A 1 110 ? -16.101 9.376 18.607 1.00 62.66 110 SER A CA 1
ATOM 875 C C . SER A 1 110 ? -14.650 9.711 18.946 1.00 62.66 110 SER A C 1
ATOM 877 O O . SER A 1 110 ? -14.136 9.246 19.961 1.00 62.66 110 SER A O 1
ATOM 879 N N . SER A 1 111 ? -13.999 10.558 18.149 1.00 61.44 111 SER A N 1
ATOM 880 C CA . SER A 1 111 ? -12.638 11.057 18.401 1.00 61.44 111 SER A CA 1
ATOM 881 C C . SER A 1 111 ? -12.568 12.067 19.560 1.00 61.44 111 SER A C 1
ATOM 883 O O . SER A 1 111 ? -11.693 12.925 19.612 1.00 61.44 111 SER A O 1
ATOM 885 N N . THR A 1 112 ? -13.514 12.015 20.494 1.00 62.12 112 THR A N 1
ATOM 886 C CA . THR A 1 112 ? -13.629 12.947 21.611 1.00 62.12 112 THR A CA 1
ATOM 887 C C . THR A 1 112 ? -12.916 12.397 22.841 1.00 62.12 112 THR A C 1
ATOM 889 O O . THR A 1 112 ? -13.227 11.311 23.328 1.00 62.12 112 THR A O 1
ATOM 892 N N . ILE A 1 113 ? -11.964 13.164 23.370 1.00 63.34 113 ILE A N 1
ATOM 893 C CA . ILE A 1 113 ? -11.240 12.837 24.601 1.00 63.34 113 ILE A CA 1
ATOM 894 C C . ILE A 1 113 ? -11.786 13.728 25.719 1.00 63.34 113 ILE A C 1
ATOM 896 O O . ILE A 1 113 ? -12.039 14.918 25.519 1.00 63.34 113 ILE A O 1
ATOM 900 N N . LYS A 1 114 ? -12.002 13.156 26.907 1.00 59.56 114 LYS A N 1
ATOM 901 C CA . LYS A 1 114 ? -12.324 13.935 28.108 1.00 59.56 114 LYS A CA 1
ATOM 902 C C . LYS A 1 114 ? -11.026 14.399 28.757 1.00 59.56 114 LYS A C 1
ATOM 904 O O . LYS A 1 114 ? -10.288 13.579 29.293 1.00 59.56 114 LYS A O 1
ATOM 909 N N . VAL A 1 115 ? -10.771 15.702 28.726 1.00 59.88 115 VAL A N 1
ATOM 910 C CA . VAL A 1 115 ? -9.640 16.337 29.411 1.00 59.88 115 VAL A CA 1
ATOM 911 C C . VAL A 1 115 ? -10.222 17.249 30.488 1.00 59.88 115 VAL A C 1
ATOM 913 O O . VAL A 1 115 ? -10.970 18.171 30.169 1.00 59.88 115 VAL A O 1
ATOM 916 N N . HIS A 1 116 ? -9.934 16.963 31.762 1.00 61.28 116 HIS A N 1
ATOM 917 C CA . HIS A 1 116 ? -10.445 17.723 32.917 1.00 61.28 116 HIS A CA 1
ATOM 918 C C . HIS A 1 116 ? -11.972 17.967 32.865 1.00 61.28 116 HIS A C 1
ATOM 920 O O . HIS A 1 116 ? -12.432 19.106 32.920 1.00 61.28 116 HIS A O 1
ATOM 926 N N . ASP A 1 117 ? -12.749 16.893 32.671 1.00 69.94 117 ASP A N 1
ATOM 927 C CA . ASP A 1 117 ? -14.222 16.887 32.562 1.00 69.94 117 ASP A CA 1
ATOM 928 C C . ASP A 1 117 ? -14.839 17.677 31.397 1.00 69.94 117 ASP A C 1
ATOM 930 O O . ASP A 1 117 ? -16.062 17.708 31.234 1.00 69.94 117 ASP A O 1
ATOM 934 N N . LYS A 1 118 ? -14.018 18.234 30.502 1.00 61.06 118 LYS A N 1
ATOM 935 C CA . LYS A 1 118 ? -14.473 18.834 29.247 1.00 61.06 118 LYS A CA 1
ATOM 936 C C . LYS A 1 118 ? -14.235 17.865 28.097 1.00 61.06 118 LYS A C 1
ATOM 938 O O . LYS A 1 118 ? -13.151 17.309 27.930 1.00 61.06 118 LYS A O 1
ATOM 943 N N . THR A 1 119 ? -15.281 17.637 27.307 1.00 65.56 119 THR A N 1
ATOM 944 C CA . THR A 1 119 ? -15.203 16.792 26.109 1.00 65.56 119 THR A CA 1
ATOM 945 C C . THR A 1 119 ? -14.634 17.635 24.975 1.00 65.56 119 THR A C 1
ATOM 947 O O . THR A 1 119 ? -15.290 18.577 24.535 1.00 65.56 119 THR A O 1
ATOM 950 N N . ALA A 1 120 ? -13.425 17.315 24.519 1.00 65.81 120 ALA A N 1
ATOM 951 C CA . ALA A 1 120 ? -12.784 17.988 23.397 1.00 65.81 120 ALA A CA 1
ATOM 952 C C . ALA A 1 120 ? -12.722 17.034 22.191 1.00 65.81 120 ALA A C 1
ATOM 954 O O . ALA A 1 120 ? -12.234 15.908 22.336 1.00 65.81 120 ALA A O 1
ATOM 955 N N . PRO A 1 121 ? -13.224 17.429 21.008 1.00 62.38 121 PRO A N 1
ATOM 956 C CA . PRO A 1 121 ? -13.003 16.665 19.789 1.00 62.38 121 PRO A CA 1
ATOM 957 C C . PRO A 1 121 ? -11.528 16.767 19.394 1.00 62.38 121 PRO A C 1
ATOM 959 O O . PRO A 1 121 ? -11.007 17.862 19.194 1.00 62.38 121 PRO A O 1
ATOM 962 N N . MET A 1 122 ? -10.860 15.623 19.278 1.00 64.06 122 MET A N 1
ATOM 963 C CA . MET A 1 122 ? -9.584 15.540 18.584 1.00 64.06 122 MET A CA 1
ATOM 964 C C . MET A 1 122 ? -9.886 15.382 17.103 1.00 64.06 122 MET A C 1
ATOM 966 O O . MET A 1 122 ? -10.482 14.390 16.677 1.00 64.06 122 MET A O 1
ATOM 970 N N . ASP A 1 123 ? -9.495 16.381 16.327 1.00 66.44 123 ASP A N 1
ATOM 971 C CA . ASP A 1 123 ? -9.443 16.287 14.878 1.00 66.44 123 ASP A CA 1
ATOM 972 C C . ASP A 1 123 ? -7.975 16.061 14.488 1.00 66.44 123 ASP A C 1
ATOM 974 O O . ASP A 1 123 ? -7.168 16.989 14.598 1.00 66.44 123 ASP A O 1
ATOM 978 N N . PRO A 1 124 ? -7.601 14.836 14.072 1.00 64.19 124 PRO A N 1
ATOM 979 C CA . PRO A 1 124 ? -6.245 14.536 13.631 1.00 64.19 124 PRO A CA 1
ATOM 980 C C . PRO A 1 124 ? -5.798 15.416 12.462 1.00 64.19 124 PRO A C 1
ATOM 982 O O . PRO A 1 124 ? -4.613 15.706 12.362 1.00 64.19 124 PRO A O 1
ATOM 985 N N . ILE A 1 125 ? -6.725 15.877 11.612 1.00 66.88 125 ILE A N 1
ATOM 986 C CA . ILE A 1 125 ? -6.433 16.773 10.488 1.00 66.88 125 ILE A CA 1
ATOM 987 C C . ILE A 1 125 ? -6.134 18.171 11.011 1.00 66.88 125 ILE A C 1
ATOM 989 O O . ILE A 1 125 ? -5.136 18.754 10.611 1.00 66.88 125 ILE A O 1
ATOM 993 N N . LEU A 1 126 ? -6.933 18.700 11.940 1.00 66.94 126 LEU A N 1
ATOM 994 C CA . LEU A 1 126 ? -6.657 20.002 12.554 1.00 66.94 126 LEU A CA 1
ATOM 995 C C . LEU A 1 126 ? -5.362 19.977 13.378 1.00 66.94 126 LEU A C 1
ATOM 997 O O . LEU A 1 126 ? -4.609 20.948 13.375 1.00 66.94 126 LEU A O 1
ATOM 1001 N N . LEU A 1 127 ? -5.087 18.871 14.074 1.00 64.00 127 LEU A N 1
ATOM 1002 C CA . LEU A 1 127 ? -3.833 18.666 14.795 1.00 64.00 127 LEU A CA 1
ATOM 1003 C C . LEU A 1 127 ? -2.659 18.620 13.811 1.00 64.00 127 LEU A C 1
ATOM 1005 O O . LEU A 1 127 ? -1.685 19.338 14.003 1.00 64.00 127 LEU A O 1
ATOM 1009 N N . PHE A 1 128 ? -2.782 17.847 12.729 1.00 61.84 128 PHE A N 1
ATOM 1010 C CA . PHE A 1 128 ? -1.784 17.769 11.664 1.00 61.84 128 PHE A CA 1
ATOM 1011 C C . PHE A 1 128 ? -1.565 19.119 10.98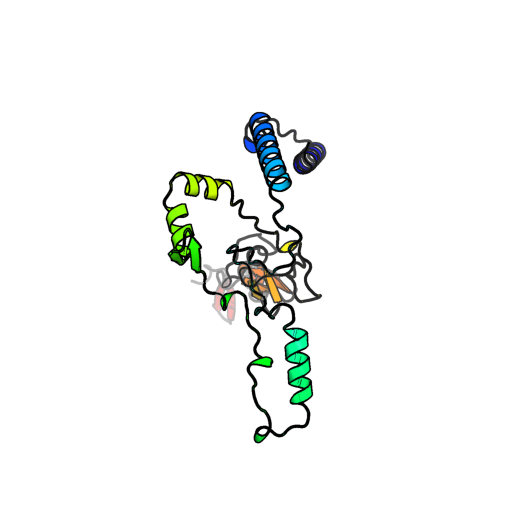2 1.00 61.84 128 PHE A C 1
ATOM 1013 O O . PHE A 1 128 ? -0.425 19.517 10.805 1.00 61.84 128 PHE A O 1
ATOM 1020 N N . GLN A 1 129 ? -2.622 19.869 10.670 1.00 62.84 129 GLN A N 1
ATOM 1021 C CA . GLN A 1 129 ? -2.541 21.218 10.107 1.00 62.84 129 GLN A CA 1
ATOM 1022 C C . GLN A 1 129 ? -1.832 22.180 11.063 1.00 62.84 129 GLN A C 1
ATOM 1024 O O . GLN A 1 129 ? -0.966 22.931 10.635 1.00 62.84 129 GLN A O 1
ATOM 1029 N N . ARG A 1 130 ? -2.140 22.130 12.364 1.00 60.16 130 ARG A N 1
ATOM 1030 C CA . ARG A 1 130 ? -1.460 22.949 13.381 1.00 60.16 130 ARG A CA 1
ATOM 1031 C C . ARG A 1 130 ? 0.015 22.587 13.529 1.00 60.16 130 ARG A C 1
ATOM 1033 O O . ARG A 1 130 ? 0.830 23.492 13.646 1.00 60.16 130 ARG A O 1
ATOM 1040 N N . MET A 1 131 ? 0.348 21.298 13.479 1.00 54.44 131 MET A N 1
ATOM 1041 C CA . MET A 1 131 ? 1.736 20.824 13.435 1.00 54.44 131 MET A CA 1
ATOM 1042 C C . MET A 1 131 ? 2.419 21.216 12.116 1.00 54.44 131 MET A C 1
ATOM 1044 O O . MET A 1 131 ? 3.589 21.560 12.117 1.00 54.44 131 MET A O 1
ATOM 1048 N N . SER A 1 132 ? 1.685 21.259 11.002 1.00 55.78 132 SER A N 1
ATOM 1049 C CA . SER A 1 132 ? 2.214 21.623 9.680 1.00 55.78 132 SER A CA 1
ATOM 1050 C C . SER A 1 132 ? 2.532 23.110 9.529 1.00 55.78 132 SER A C 1
ATOM 1052 O O . SER A 1 132 ? 3.329 23.469 8.675 1.00 55.78 132 SER A O 1
ATOM 1054 N N . ILE A 1 133 ? 1.921 23.979 10.340 1.00 55.44 133 ILE A N 1
ATOM 1055 C CA . ILE A 1 133 ? 2.126 25.437 10.286 1.00 55.44 133 ILE A CA 1
ATOM 1056 C C . ILE A 1 133 ? 3.392 25.869 11.051 1.00 55.44 133 ILE A C 1
ATOM 1058 O O . ILE A 1 133 ? 3.882 26.978 10.853 1.00 55.44 133 ILE A O 1
ATOM 1062 N N . THR A 1 134 ? 3.952 25.023 11.920 1.00 55.91 134 THR A N 1
ATOM 1063 C CA . THR A 1 134 ? 5.221 25.329 12.597 1.00 55.91 134 THR A CA 1
ATOM 1064 C C . THR A 1 134 ? 6.413 25.094 11.668 1.00 55.91 134 THR A C 1
ATOM 1066 O O . THR A 1 134 ? 6.585 23.985 11.169 1.00 55.91 134 THR A O 1
ATOM 1069 N N . GLU A 1 135 ? 7.268 26.109 11.487 1.00 55.19 135 GLU A N 1
ATOM 1070 C CA . GLU A 1 135 ? 8.481 26.049 10.640 1.00 55.19 135 GLU A CA 1
ATOM 1071 C C . GLU A 1 135 ? 9.402 24.868 11.002 1.00 55.19 135 GLU A C 1
ATOM 1073 O O . GLU A 1 135 ? 10.026 24.260 10.137 1.00 55.19 135 GLU A O 1
ATOM 1078 N N . THR A 1 136 ? 9.404 24.458 12.273 1.00 56.66 136 THR A N 1
ATOM 1079 C CA . THR A 1 136 ? 10.157 23.300 12.769 1.00 56.66 136 THR A CA 1
ATOM 1080 C C . THR A 1 136 ? 9.688 21.961 12.189 1.00 56.66 136 THR A C 1
ATOM 1082 O O . THR A 1 136 ? 10.493 21.041 12.070 1.00 56.66 136 THR A O 1
ATOM 1085 N N . PHE A 1 137 ? 8.415 21.833 11.801 1.00 57.41 137 PHE A N 1
ATOM 1086 C CA . PHE A 1 137 ? 7.851 20.593 11.264 1.00 57.41 137 PHE A CA 1
ATOM 1087 C C . PHE A 1 137 ? 8.125 20.425 9.770 1.00 57.41 137 PHE A C 1
ATOM 1089 O O . PHE A 1 137 ? 8.421 19.313 9.350 1.00 57.41 137 PHE A O 1
ATOM 1096 N N . GLU A 1 138 ? 8.092 21.492 8.959 1.00 55.47 138 GLU A N 1
ATOM 1097 C CA . GLU A 1 138 ? 8.445 21.389 7.532 1.00 55.47 138 GLU A CA 1
ATOM 1098 C C . GLU A 1 138 ? 9.897 20.936 7.331 1.00 55.47 138 GLU A C 1
ATOM 1100 O O . GLU A 1 138 ? 10.168 20.065 6.497 1.00 55.47 138 GLU A O 1
ATOM 1105 N N . ASP A 1 139 ? 10.823 21.494 8.113 1.00 57.78 139 ASP A N 1
ATOM 1106 C CA . ASP A 1 139 ? 12.240 21.140 8.045 1.00 57.78 139 ASP A CA 1
ATOM 1107 C C . ASP A 1 139 ? 12.517 19.735 8.589 1.00 57.78 139 ASP A C 1
ATOM 1109 O O . ASP A 1 139 ? 13.456 19.073 8.139 1.00 57.78 139 ASP A O 1
ATOM 1113 N N . GLU A 1 140 ? 11.714 19.253 9.542 1.00 57.59 140 GLU A N 1
ATOM 1114 C CA . GLU A 1 140 ? 11.764 17.864 10.000 1.00 57.59 140 GLU A CA 1
ATOM 1115 C C . GLU A 1 140 ? 11.133 16.897 8.998 1.00 57.59 140 GLU A C 1
ATOM 1117 O O . GLU A 1 140 ? 11.676 15.818 8.794 1.00 57.59 140 GLU A O 1
ATOM 1122 N N . LEU A 1 141 ? 10.034 17.258 8.336 1.00 55.59 141 LEU A N 1
ATOM 1123 C CA . LEU A 1 141 ? 9.342 16.388 7.383 1.00 55.59 141 LEU A CA 1
ATOM 1124 C C . LEU A 1 141 ? 10.174 16.184 6.108 1.00 55.59 141 LEU A C 1
ATOM 1126 O O . LEU A 1 141 ? 10.269 15.063 5.611 1.00 55.59 141 LEU A O 1
ATOM 1130 N N . LYS A 1 142 ? 10.848 17.242 5.631 1.00 56.47 142 LYS A N 1
ATOM 1131 C CA . LYS A 1 142 ? 11.813 17.178 4.517 1.00 56.47 142 LYS A CA 1
ATOM 1132 C C . LYS A 1 142 ? 13.068 16.366 4.867 1.00 56.47 142 LYS A C 1
ATOM 1134 O O . LYS A 1 142 ? 13.659 15.773 3.972 1.00 56.47 142 LYS A O 1
ATOM 1139 N N . ARG A 1 143 ? 13.462 16.315 6.149 1.00 56.38 143 ARG A N 1
ATOM 1140 C CA . ARG A 1 143 ? 14.576 15.480 6.644 1.00 56.38 143 ARG A CA 1
ATOM 1141 C C . ARG A 1 143 ? 14.175 14.027 6.928 1.00 56.38 143 ARG A C 1
ATOM 1143 O O . ARG A 1 143 ? 14.979 13.134 6.696 1.00 56.38 143 ARG A O 1
ATOM 1150 N N . LYS A 1 144 ? 12.960 13.788 7.435 1.00 51.09 144 LYS A N 1
ATOM 1151 C CA . LYS A 1 144 ? 12.492 12.482 7.940 1.00 51.09 144 LYS A CA 1
ATOM 1152 C C . LYS A 1 144 ? 11.764 11.635 6.896 1.00 51.09 144 LYS A C 1
ATOM 1154 O O . LYS A 1 144 ? 11.810 10.412 6.989 1.00 51.09 144 LYS A O 1
ATOM 1159 N N . ILE A 1 145 ? 11.114 12.232 5.892 1.00 47.47 145 ILE A N 1
ATOM 1160 C CA . ILE A 1 145 ? 10.580 11.472 4.754 1.00 47.47 145 ILE A CA 1
ATOM 1161 C C . ILE A 1 145 ? 11.715 11.278 3.749 1.00 47.47 145 ILE A C 1
ATOM 1163 O O . ILE A 1 145 ? 11.798 11.956 2.726 1.00 47.47 145 ILE A O 1
ATOM 1167 N N . GLN A 1 146 ? 12.586 10.304 4.014 1.00 52.12 146 GLN A N 1
ATOM 1168 C CA . GLN A 1 146 ? 13.199 9.601 2.897 1.00 52.12 146 GLN A CA 1
ATOM 1169 C C . GLN A 1 146 ? 12.049 8.909 2.169 1.00 52.12 146 GLN A C 1
ATOM 1171 O O . GLN A 1 146 ? 11.418 8.004 2.716 1.00 52.12 146 GLN A O 1
ATOM 1176 N N . ILE A 1 147 ? 11.717 9.377 0.965 1.00 46.72 147 ILE A N 1
ATOM 1177 C CA . ILE A 1 147 ? 10.790 8.675 0.079 1.00 46.72 147 ILE A CA 1
ATOM 1178 C C . ILE A 1 147 ? 11.461 7.338 -0.236 1.00 46.72 147 ILE A C 1
ATOM 1180 O O . ILE A 1 147 ? 12.254 7.234 -1.170 1.00 46.72 147 ILE A O 1
ATOM 1184 N N . TYR A 1 148 ? 11.194 6.325 0.588 1.00 49.06 148 TYR A N 1
ATOM 1185 C CA . TYR A 1 148 ? 11.543 4.955 0.277 1.00 49.06 148 TYR A CA 1
ATOM 1186 C C . TYR A 1 148 ? 10.682 4.581 -0.918 1.00 49.06 148 TYR A C 1
ATOM 1188 O O . TYR A 1 148 ? 9.489 4.311 -0.789 1.00 49.06 148 TYR A O 1
ATOM 1196 N N . ASN A 1 149 ? 11.281 4.671 -2.098 1.00 53.56 149 ASN A N 1
ATOM 1197 C CA . ASN A 1 149 ? 10.719 4.133 -3.315 1.00 53.56 149 ASN A CA 1
ATOM 1198 C C . ASN A 1 149 ? 11.185 2.672 -3.338 1.00 53.56 149 ASN A C 1
ATOM 1200 O O . ASN A 1 149 ? 12.340 2.435 -3.705 1.00 53.56 149 ASN A O 1
ATOM 1204 N N . PRO A 1 150 ? 10.376 1.702 -2.860 1.00 60.53 150 PRO A N 1
ATOM 1205 C CA . PRO A 1 150 ? 10.757 0.303 -2.967 1.00 60.53 150 PRO A CA 1
ATOM 1206 C C . PRO A 1 150 ? 11.048 0.007 -4.432 1.00 60.53 150 PRO A C 1
ATOM 1208 O O . PRO A 1 150 ? 10.271 0.389 -5.308 1.00 60.53 150 PRO A O 1
ATOM 1211 N N . ASP A 1 151 ? 12.168 -0.654 -4.704 1.00 67.19 151 ASP A N 1
ATOM 1212 C CA . ASP A 1 151 ? 12.472 -1.085 -6.058 1.00 67.19 151 ASP A CA 1
ATOM 1213 C C . ASP A 1 151 ? 11.498 -2.206 -6.445 1.00 67.19 151 ASP A C 1
ATOM 1215 O O . ASP A 1 151 ? 11.674 -3.379 -6.103 1.00 67.19 151 ASP A O 1
ATOM 1219 N N . THR A 1 152 ? 10.430 -1.826 -7.143 1.00 72.19 152 THR A N 1
ATOM 1220 C CA . THR A 1 152 ? 9.330 -2.704 -7.564 1.00 72.19 152 THR A CA 1
ATOM 1221 C C . THR A 1 152 ? 9.799 -3.807 -8.512 1.00 72.19 152 THR A C 1
ATOM 1223 O O . THR A 1 152 ? 9.111 -4.809 -8.700 1.00 72.19 152 THR A O 1
ATOM 1226 N N . THR A 1 153 ? 11.013 -3.686 -9.052 1.00 74.75 153 THR A N 1
ATOM 1227 C CA . THR A 1 153 ? 11.649 -4.700 -9.900 1.00 74.75 153 THR A CA 1
ATOM 1228 C C . THR A 1 153 ? 12.097 -5.934 -9.135 1.00 74.75 153 THR A C 1
ATOM 1230 O O . THR A 1 153 ? 12.157 -7.011 -9.718 1.00 74.75 153 THR A O 1
ATOM 1233 N N . SER A 1 154 ? 12.361 -5.792 -7.835 1.00 77.88 154 SER A N 1
ATOM 1234 C CA . SER A 1 154 ? 12.849 -6.871 -6.971 1.00 77.88 154 SER A CA 1
ATOM 1235 C C . SER A 1 154 ? 11.716 -7.694 -6.341 1.00 77.88 154 SER A C 1
ATOM 1237 O O . SER A 1 154 ? 11.960 -8.715 -5.699 1.00 77.88 154 SER A O 1
ATOM 1239 N N . ILE A 1 155 ? 10.461 -7.264 -6.505 1.00 81.62 155 ILE A N 1
ATOM 1240 C CA . ILE A 1 155 ? 9.284 -7.945 -5.959 1.00 81.62 155 ILE A CA 1
ATOM 1241 C C . ILE A 1 155 ? 8.798 -8.957 -6.995 1.00 81.62 155 ILE A C 1
ATOM 1243 O O . ILE A 1 155 ? 8.217 -8.568 -7.998 1.00 81.62 155 ILE A O 1
ATOM 1247 N N . ASN A 1 156 ? 9.014 -10.253 -6.773 1.00 78.81 156 ASN A N 1
ATOM 1248 C CA . ASN A 1 156 ? 8.652 -11.288 -7.748 1.00 78.81 156 ASN A CA 1
ATOM 1249 C C . ASN A 1 156 ? 7.139 -11.321 -8.035 1.00 78.81 156 ASN A C 1
ATOM 1251 O O . ASN A 1 156 ? 6.325 -11.432 -7.116 1.00 78.81 156 ASN A O 1
ATOM 1255 N N . ALA A 1 157 ? 6.765 -11.275 -9.315 1.00 81.56 157 ALA A N 1
ATOM 1256 C CA . ALA A 1 157 ? 5.385 -11.466 -9.748 1.00 81.56 157 ALA A CA 1
ATOM 1257 C C . ALA A 1 157 ? 5.034 -12.952 -9.930 1.00 81.56 157 ALA A C 1
ATOM 1259 O O . ALA A 1 157 ? 5.901 -13.818 -10.062 1.00 81.56 157 ALA A O 1
ATOM 1260 N N . LEU A 1 158 ? 3.735 -13.248 -10.011 1.00 76.88 158 LEU A N 1
ATOM 1261 C CA . LEU A 1 158 ? 3.256 -14.548 -10.483 1.00 76.88 158 LEU A CA 1
ATOM 1262 C C . LEU A 1 158 ? 3.676 -14.771 -11.947 1.00 76.88 158 LEU A C 1
ATOM 1264 O O . LEU A 1 158 ? 3.778 -13.825 -12.733 1.00 76.88 158 LEU A O 1
ATOM 1268 N N . LEU A 1 159 ? 3.902 -16.034 -12.321 1.00 72.56 159 LEU A N 1
ATOM 1269 C CA . LEU A 1 159 ? 4.405 -16.415 -13.642 1.00 72.56 159 LEU A CA 1
ATOM 1270 C C . LEU A 1 159 ? 3.509 -15.845 -14.761 1.00 72.56 159 LEU A C 1
ATOM 1272 O O . LEU A 1 159 ? 2.335 -16.193 -14.867 1.00 72.56 159 LEU A O 1
ATOM 1276 N N . GLY A 1 160 ? 4.068 -14.956 -15.588 1.00 74.25 160 GLY A N 1
ATOM 1277 C CA . GLY A 1 160 ? 3.358 -14.301 -16.696 1.00 74.25 160 GLY A CA 1
ATOM 1278 C C . GLY A 1 160 ? 2.572 -13.030 -16.340 1.00 74.25 160 GLY A C 1
ATOM 1279 O O . GLY A 1 160 ? 1.945 -12.461 -17.227 1.00 74.25 160 GLY A O 1
ATOM 1280 N N . GLN A 1 161 ? 2.608 -12.567 -15.085 1.00 79.81 161 GLN A N 1
ATOM 1281 C CA . GLN A 1 161 ? 1.922 -11.345 -14.625 1.00 79.81 161 GLN A CA 1
ATOM 1282 C C . GLN A 1 161 ? 2.876 -10.203 -14.229 1.00 79.81 161 GLN A C 1
ATOM 1284 O O . GLN A 1 161 ? 2.425 -9.151 -13.779 1.00 79.81 161 GLN A O 1
ATOM 1289 N N . GLY A 1 162 ? 4.186 -10.404 -14.377 1.00 83.56 162 GLY A N 1
ATOM 1290 C CA . GLY A 1 162 ? 5.216 -9.401 -14.094 1.00 83.56 162 GLY A CA 1
ATOM 1291 C C . GLY A 1 162 ? 5.741 -8.697 -15.339 1.00 83.56 162 GLY A C 1
ATOM 1292 O O . GLY A 1 162 ? 5.428 -9.076 -16.470 1.00 83.56 162 GLY A O 1
ATOM 1293 N N . CYS A 1 163 ? 6.594 -7.698 -15.119 1.00 85.69 163 CYS A N 1
ATOM 1294 C CA . CYS A 1 163 ? 7.314 -7.036 -16.199 1.00 85.69 163 CYS A CA 1
ATOM 1295 C C . CYS A 1 163 ? 8.202 -8.034 -16.955 1.00 85.69 163 CYS A C 1
ATOM 1297 O O . CYS A 1 163 ? 9.026 -8.694 -16.323 1.00 85.69 163 CYS A O 1
ATOM 1299 N N . PRO A 1 164 ? 8.114 -8.123 -18.296 1.00 81.50 164 PRO A N 1
ATOM 1300 C CA . PRO A 1 16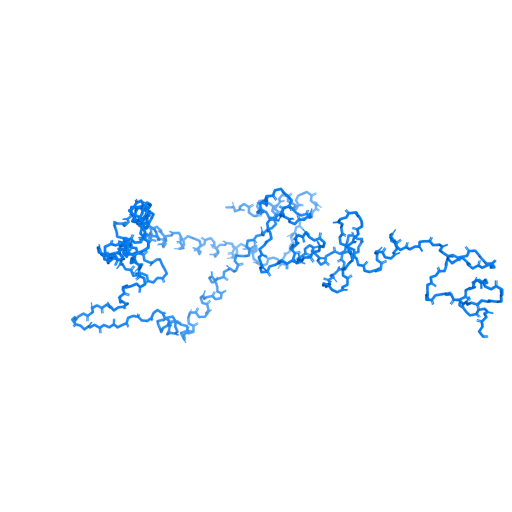4 ? 8.896 -9.087 -19.070 1.00 81.50 164 PRO A CA 1
ATOM 1301 C C . PRO A 1 164 ? 10.420 -8.954 -18.931 1.00 81.50 164 PRO A C 1
ATOM 1303 O O . PRO A 1 164 ? 11.119 -9.950 -19.080 1.00 81.50 164 PRO A O 1
ATOM 1306 N N . ARG A 1 165 ? 10.944 -7.756 -18.621 1.00 79.81 165 ARG A N 1
ATOM 1307 C CA . ARG A 1 165 ? 12.397 -7.523 -18.512 1.00 79.81 165 ARG A CA 1
ATOM 1308 C C . ARG A 1 165 ? 12.995 -7.830 -17.149 1.00 79.81 165 ARG A C 1
ATOM 1310 O O . ARG A 1 165 ? 14.118 -8.316 -17.093 1.00 79.81 165 ARG A O 1
ATOM 1317 N N . CYS A 1 166 ? 12.295 -7.513 -16.063 1.00 83.94 166 CYS A N 1
ATOM 1318 C CA . CYS A 1 166 ? 12.816 -7.732 -14.709 1.00 83.94 166 CYS A CA 1
ATOM 1319 C C . CYS A 1 166 ? 12.103 -8.860 -13.956 1.00 83.94 166 CYS A C 1
ATOM 1321 O O . CYS A 1 166 ? 12.585 -9.285 -12.916 1.00 83.94 166 CYS A O 1
ATOM 1323 N N . GLY A 1 167 ? 10.954 -9.341 -14.441 1.00 80.75 167 GLY A N 1
ATOM 1324 C CA . GLY A 1 167 ? 10.113 -10.317 -13.740 1.00 80.75 167 GLY A CA 1
ATOM 1325 C C . GLY A 1 167 ? 9.379 -9.754 -12.516 1.00 80.75 167 GLY A C 1
ATOM 1326 O O . GLY A 1 167 ? 8.597 -10.470 -11.887 1.00 80.75 167 GLY A O 1
ATOM 1327 N N . GLY A 1 168 ? 9.601 -8.477 -12.193 1.00 85.62 168 GLY A N 1
ATOM 1328 C CA . GLY A 1 168 ? 9.026 -7.809 -11.035 1.00 85.62 168 GLY A CA 1
ATOM 1329 C C . GLY A 1 168 ? 7.533 -7.513 -11.179 1.00 85.62 168 GLY A C 1
ATOM 1330 O O . GLY A 1 168 ? 7.002 -7.368 -12.285 1.00 85.62 168 GLY A O 1
ATOM 1331 N N . LEU A 1 169 ? 6.859 -7.399 -10.041 1.00 85.50 169 LEU A N 1
ATOM 1332 C CA . LEU A 1 169 ? 5.466 -7.004 -9.921 1.00 85.50 169 LEU A CA 1
ATOM 1333 C C . LEU A 1 169 ? 5.334 -5.522 -10.266 1.00 85.50 169 LEU A C 1
ATOM 1335 O O . LEU A 1 169 ? 6.097 -4.684 -9.792 1.00 85.50 169 LEU A O 1
ATOM 1339 N N . VAL A 1 170 ? 4.356 -5.210 -11.108 1.00 84.25 170 VAL A N 1
ATOM 1340 C CA . VAL A 1 170 ? 4.093 -3.842 -11.549 1.00 84.25 170 VAL A CA 1
ATOM 1341 C C . VAL A 1 170 ? 2.847 -3.340 -10.836 1.00 84.25 170 VAL A C 1
ATOM 1343 O O . VAL A 1 170 ? 1.772 -3.931 -10.963 1.00 84.25 170 VAL A O 1
ATOM 1346 N N . PHE A 1 171 ? 2.976 -2.244 -10.093 1.00 84.44 171 PHE A N 1
ATOM 1347 C CA . PHE A 1 171 ? 1.841 -1.626 -9.409 1.00 84.44 171 PHE A CA 1
ATOM 1348 C C . PHE A 1 171 ? 1.082 -0.660 -10.326 1.00 84.44 171 PHE A C 1
ATOM 1350 O O . PHE A 1 171 ? 1.636 -0.091 -11.266 1.00 84.44 171 PHE A O 1
ATOM 1357 N N . ALA A 1 172 ? -0.192 -0.405 -10.014 1.00 82.00 172 ALA A N 1
ATOM 1358 C CA . ALA A 1 172 ? -1.077 0.427 -10.837 1.00 82.00 172 ALA A CA 1
ATOM 1359 C C . ALA A 1 172 ? -0.524 1.840 -11.126 1.00 82.00 172 ALA A C 1
ATOM 1361 O O . ALA A 1 172 ? -0.814 2.413 -12.171 1.00 82.00 172 ALA A O 1
ATOM 1362 N N . VAL A 1 173 ? 0.289 2.395 -10.221 1.00 77.75 173 VAL A N 1
ATOM 1363 C CA . VAL A 1 173 ? 0.875 3.741 -10.354 1.00 77.75 173 VAL A CA 1
ATOM 1364 C C . VAL A 1 173 ? 1.976 3.829 -11.421 1.00 77.75 173 VAL A C 1
ATOM 1366 O O . VAL A 1 173 ? 2.183 4.880 -12.022 1.00 77.75 173 VAL A O 1
ATOM 1369 N N . GLU A 1 174 ? 2.678 2.729 -11.677 1.00 78.31 174 GLU A N 1
ATOM 1370 C CA . GLU A 1 174 ? 3.832 2.650 -12.586 1.00 78.31 174 GLU A CA 1
ATOM 1371 C C . GLU A 1 174 ? 3.549 1.801 -13.833 1.00 78.31 174 GLU A C 1
ATOM 1373 O O . GLU A 1 174 ? 4.421 1.640 -14.691 1.00 78.31 174 GLU A O 1
ATOM 1378 N N . GLN A 1 175 ? 2.331 1.271 -13.934 1.00 84.12 175 GLN A N 1
ATOM 1379 C CA . GLN A 1 175 ? 1.899 0.354 -14.973 1.00 84.12 175 GLN A CA 1
ATOM 1380 C C . GLN A 1 175 ? 1.845 1.011 -16.358 1.00 84.12 175 GLN A C 1
ATOM 1382 O O . GLN A 1 175 ? 1.236 2.061 -16.566 1.00 84.12 175 GLN A O 1
ATOM 1387 N N . GLN A 1 176 ? 2.446 0.330 -17.331 1.00 82.94 176 GLN A N 1
ATOM 1388 C CA . GLN A 1 176 ? 2.280 0.544 -18.767 1.00 82.94 176 GLN A CA 1
ATOM 1389 C C . GLN A 1 176 ? 1.809 -0.765 -19.416 1.00 82.94 176 GLN A C 1
ATOM 1391 O O . GLN A 1 176 ? 2.248 -1.849 -19.029 1.00 82.94 176 GLN A O 1
ATOM 1396 N N . LEU A 1 177 ? 0.886 -0.677 -20.374 1.00 79.56 177 LEU A N 1
ATOM 1397 C CA . LEU A 1 177 ? 0.277 -1.831 -21.043 1.00 79.56 177 LEU A CA 1
ATOM 1398 C C . LEU A 1 177 ? 0.770 -1.935 -22.490 1.00 79.56 177 LEU A C 1
ATOM 1400 O O . LEU A 1 177 ? 0.665 -0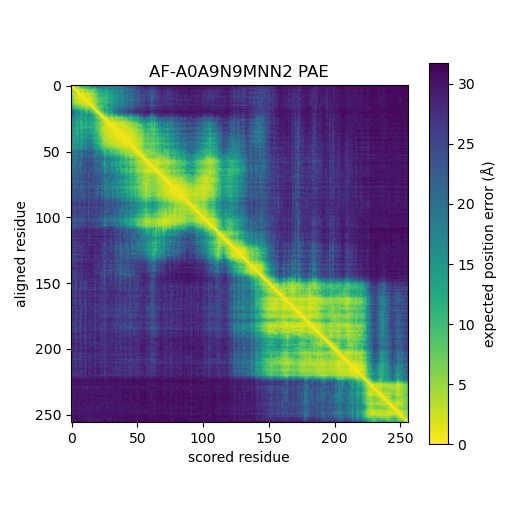.967 -23.237 1.00 79.56 177 LEU A O 1
ATOM 1404 N N . ALA A 1 178 ? 1.226 -3.123 -22.894 1.00 75.00 178 ALA A N 1
ATOM 1405 C CA . ALA A 1 178 ? 1.604 -3.455 -24.275 1.00 75.00 178 ALA A CA 1
ATOM 1406 C C . ALA A 1 178 ? 1.167 -4.888 -24.605 1.00 75.00 178 ALA A C 1
ATOM 1408 O O . ALA A 1 178 ? 1.498 -5.796 -23.847 1.00 75.00 178 ALA A O 1
ATOM 1409 N N . LYS A 1 179 ? 0.389 -5.109 -25.679 1.00 72.31 179 LYS A N 1
ATOM 1410 C CA . LYS A 1 179 ? -0.143 -6.430 -26.117 1.00 72.31 179 LYS A CA 1
ATOM 1411 C C . LYS A 1 179 ? -0.407 -7.444 -24.979 1.00 72.31 179 LYS A C 1
ATOM 1413 O O . LYS A 1 179 ? 0.120 -8.553 -24.976 1.00 72.31 179 LYS A O 1
ATOM 1418 N N . ALA A 1 180 ? -1.243 -7.057 -24.012 1.00 71.44 180 ALA A N 1
ATOM 1419 C CA . ALA A 1 180 ? -1.633 -7.878 -22.854 1.00 71.44 180 ALA A CA 1
ATOM 1420 C C . ALA A 1 180 ? -0.506 -8.244 -21.858 1.00 71.44 180 ALA A C 1
ATOM 1422 O O . ALA A 1 180 ? -0.684 -9.124 -21.020 1.00 71.44 180 ALA A O 1
ATOM 1423 N N . THR A 1 181 ? 0.623 -7.540 -21.903 1.00 78.75 181 THR A N 1
ATOM 1424 C CA . THR A 1 181 ? 1.707 -7.597 -20.913 1.00 78.75 181 THR A CA 1
ATOM 1425 C C . THR A 1 181 ? 1.794 -6.287 -20.135 1.00 78.75 181 THR A C 1
ATOM 1427 O O . THR A 1 181 ? 1.420 -5.218 -20.631 1.00 78.75 181 THR A O 1
ATOM 1430 N N . ILE A 1 182 ? 2.251 -6.384 -18.888 1.00 85.88 182 ILE A N 1
ATOM 1431 C CA . ILE A 1 182 ? 2.319 -5.277 -17.934 1.00 85.88 182 ILE A CA 1
ATOM 1432 C C . ILE A 1 182 ? 3.788 -4.907 -17.748 1.00 85.88 182 ILE A C 1
ATOM 1434 O O . ILE A 1 182 ? 4.610 -5.785 -17.529 1.00 85.88 182 ILE A O 1
ATOM 1438 N N . TRP A 1 183 ? 4.123 -3.624 -17.831 1.00 83.56 183 TRP A N 1
ATOM 1439 C CA . TRP A 1 183 ? 5.496 -3.125 -17.773 1.00 83.56 183 TRP A CA 1
ATOM 1440 C C . TRP A 1 183 ? 5.632 -2.019 -16.738 1.00 83.56 183 TRP A C 1
ATOM 1442 O O . TRP A 1 183 ? 4.731 -1.188 -16.612 1.00 83.56 183 TRP A O 1
ATOM 1452 N N . HIS A 1 184 ? 6.778 -1.930 -16.059 1.00 83.94 184 HIS A N 1
ATOM 1453 C CA . HIS A 1 184 ? 7.117 -0.690 -15.360 1.00 83.94 184 HIS A CA 1
ATOM 1454 C C . HIS A 1 184 ? 7.374 0.409 -16.389 1.00 83.94 184 HIS A C 1
ATOM 1456 O O . HIS A 1 184 ? 8.064 0.183 -17.387 1.00 83.94 184 HIS A O 1
ATOM 1462 N N . LYS A 1 185 ? 6.924 1.630 -16.099 1.00 78.62 185 LYS A N 1
ATOM 1463 C CA . LYS A 1 185 ? 7.200 2.824 -16.912 1.00 78.62 185 LYS A CA 1
ATOM 1464 C C . LYS A 1 185 ? 8.686 2.993 -17.235 1.00 78.62 185 LYS A C 1
ATOM 1466 O O . LYS A 1 185 ? 9.032 3.342 -18.356 1.00 78.62 185 LYS A O 1
ATOM 1471 N N . LYS A 1 186 ? 9.569 2.675 -16.280 1.00 77.56 186 LYS A N 1
ATOM 1472 C CA . LYS A 1 186 ? 11.022 2.672 -16.490 1.00 77.56 186 LYS A CA 1
ATOM 1473 C C . LYS A 1 186 ? 11.407 1.747 -17.648 1.00 77.56 186 LYS A C 1
ATOM 1475 O O . LYS A 1 186 ? 11.980 2.231 -18.608 1.00 77.56 186 LYS A O 1
ATOM 1480 N N . TYR A 1 187 ? 11.063 0.459 -17.604 1.00 76.75 187 TYR A N 1
ATOM 1481 C CA . TYR A 1 187 ? 11.464 -0.516 -18.633 1.00 76.75 187 TYR A CA 1
ATOM 1482 C C . TYR A 1 187 ? 10.717 -0.365 -19.955 1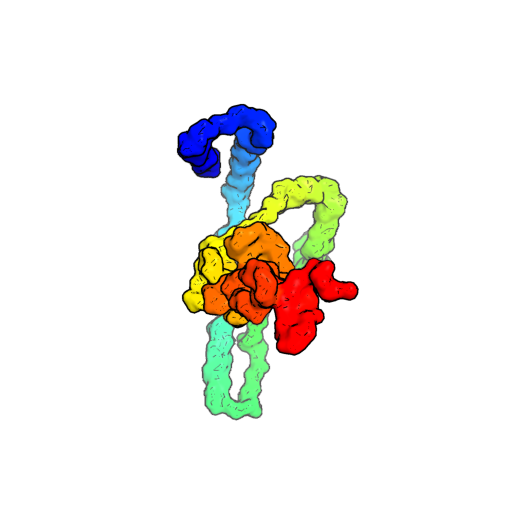.00 76.75 187 TYR A C 1
ATOM 1484 O O . TYR A 1 187 ? 11.305 -0.620 -21.003 1.00 76.75 187 TYR A O 1
ATOM 1492 N N . PHE A 1 188 ? 9.464 0.090 -19.914 1.00 75.38 188 PHE A N 1
ATOM 1493 C CA . PHE A 1 188 ? 8.674 0.374 -21.110 1.00 75.38 188 PHE A CA 1
ATOM 1494 C C . PHE A 1 188 ? 9.305 1.481 -21.960 1.00 75.38 188 PHE A C 1
ATOM 1496 O O . PHE A 1 188 ? 9.351 1.399 -23.186 1.00 75.38 188 PHE A O 1
ATOM 1503 N N . ASN A 1 189 ? 9.866 2.490 -21.296 1.00 68.69 189 ASN A N 1
ATOM 1504 C CA . ASN A 1 189 ? 10.455 3.627 -21.973 1.00 68.69 189 ASN A CA 1
ATOM 1505 C C . ASN A 1 189 ? 11.789 3.293 -22.652 1.00 68.69 189 ASN A C 1
ATOM 1507 O O . ASN A 1 189 ? 12.286 4.148 -23.357 1.00 68.69 189 ASN A O 1
ATOM 1511 N N . TYR A 1 190 ? 12.412 2.124 -22.490 1.00 72.94 190 TYR A N 1
ATOM 1512 C CA . TYR A 1 190 ? 13.693 1.852 -23.157 1.00 72.94 190 TYR A CA 1
ATOM 1513 C C . TYR A 1 190 ? 13.506 0.965 -24.385 1.00 72.94 190 TYR A C 1
ATOM 1515 O O . TYR A 1 190 ? 13.187 -0.213 -24.256 1.00 72.94 190 TYR A O 1
ATOM 1523 N N . CYS A 1 191 ? 13.796 1.497 -25.572 1.00 73.94 191 CYS A N 1
ATOM 1524 C CA . CYS A 1 191 ? 13.937 0.684 -26.784 1.00 73.94 191 CYS A CA 1
ATOM 1525 C C . CYS A 1 191 ? 15.109 -0.306 -26.649 1.00 73.94 191 CYS A C 1
ATOM 1527 O O . CYS A 1 191 ? 16.203 0.117 -26.268 1.00 73.94 191 CYS A O 1
ATOM 1529 N N . THR A 1 192 ? 14.917 -1.570 -27.041 1.00 70.44 192 THR A N 1
ATOM 1530 C CA . THR A 1 192 ? 15.936 -2.638 -26.949 1.00 70.44 192 THR A CA 1
ATOM 1531 C C . THR A 1 192 ? 17.241 -2.307 -27.683 1.00 70.44 192 THR A C 1
ATOM 1533 O O . THR A 1 192 ? 18.312 -2.649 -27.199 1.00 70.44 192 THR A O 1
ATOM 1536 N N . GLU A 1 193 ? 17.180 -1.600 -28.818 1.00 68.00 193 GLU A N 1
ATOM 1537 C CA . GLU A 1 193 ? 18.384 -1.284 -29.609 1.00 68.00 193 GLU A CA 1
ATOM 1538 C C . GLU A 1 193 ? 19.089 0.039 -29.249 1.00 68.00 193 GLU A C 1
ATOM 1540 O O . GLU A 1 193 ? 20.299 0.143 -29.428 1.00 68.00 193 GLU A O 1
ATOM 1545 N N . TYR A 1 194 ? 18.370 1.071 -28.788 1.00 64.12 194 TYR A N 1
ATOM 1546 C CA . TYR A 1 194 ? 18.938 2.432 -28.673 1.00 64.12 194 TYR A CA 1
ATOM 1547 C C . TYR A 1 194 ? 18.729 3.106 -27.315 1.00 64.12 194 TYR A C 1
ATOM 1549 O O . TYR A 1 194 ? 19.097 4.271 -27.174 1.00 64.12 194 TYR A O 1
ATOM 1557 N N . HIS A 1 195 ? 18.126 2.424 -26.333 1.00 61.72 195 HIS A N 1
ATOM 1558 C CA . HIS A 1 195 ? 17.900 2.945 -24.975 1.00 61.72 195 HIS A CA 1
ATOM 1559 C C . HIS A 1 195 ? 17.324 4.378 -24.917 1.00 61.72 195 HIS A C 1
ATOM 1561 O O . HIS A 1 195 ? 17.551 5.111 -23.956 1.00 61.72 195 HIS A O 1
ATOM 1567 N N . ARG A 1 196 ? 16.567 4.805 -25.937 1.00 62.69 196 ARG A N 1
ATOM 1568 C CA . ARG A 1 196 ? 15.871 6.098 -25.925 1.00 62.69 196 ARG A CA 1
ATOM 1569 C C . ARG A 1 196 ? 14.571 5.988 -25.139 1.00 62.69 196 ARG A C 1
ATOM 1571 O O . ARG A 1 196 ? 13.907 4.974 -25.343 1.00 62.69 196 ARG A O 1
ATOM 1578 N N . PRO A 1 197 ? 14.196 7.026 -24.362 1.00 61.25 197 PRO A N 1
ATOM 1579 C CA . PRO A 1 197 ? 12.899 7.116 -23.704 1.00 61.25 197 PRO A CA 1
ATOM 1580 C C . PRO A 1 197 ? 11.772 7.096 -24.746 1.00 61.25 197 PRO A C 1
ATOM 1582 O O . PRO A 1 197 ? 11.720 7.953 -25.628 1.00 61.25 197 PRO A O 1
ATOM 1585 N N . LEU A 1 198 ? 10.895 6.103 -24.647 1.00 67.31 198 LEU A N 1
ATOM 1586 C CA . LEU A 1 198 ? 9.675 5.945 -25.425 1.00 67.31 198 LEU A CA 1
ATOM 1587 C C . LEU A 1 198 ? 8.493 6.446 -24.608 1.00 67.31 198 LEU A C 1
ATO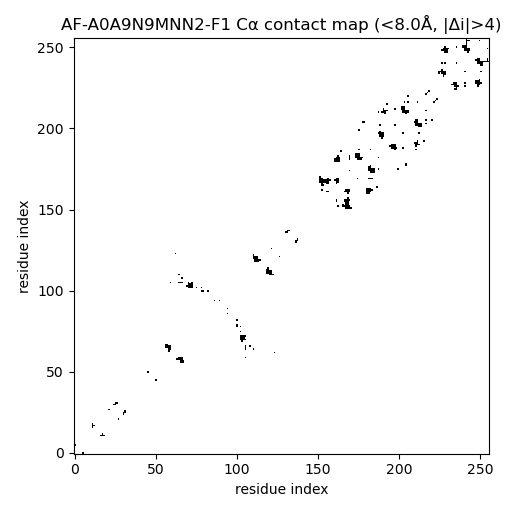M 1589 O O . LEU A 1 198 ? 8.439 6.248 -23.399 1.00 67.31 198 LEU A O 1
ATOM 1593 N N . ASP A 1 199 ? 7.551 7.093 -25.276 1.00 64.69 199 ASP A N 1
ATOM 1594 C CA . ASP A 1 199 ? 6.212 7.306 -24.745 1.00 64.69 199 ASP A CA 1
ATOM 1595 C C . ASP A 1 199 ? 5.275 6.197 -25.263 1.00 64.69 199 ASP A C 1
ATOM 1597 O O . ASP A 1 199 ? 5.627 5.414 -26.151 1.00 64.69 199 ASP A O 1
ATOM 1601 N N . SER A 1 200 ? 4.064 6.118 -24.712 1.00 61.88 200 SER A N 1
ATOM 1602 C CA . SER A 1 200 ? 3.054 5.133 -25.125 1.00 61.88 200 SER A CA 1
ATOM 1603 C C . SER A 1 200 ? 2.587 5.282 -26.576 1.00 61.88 200 SER A C 1
ATOM 1605 O O . SER A 1 200 ? 1.907 4.392 -27.079 1.00 61.88 200 SER A O 1
ATOM 1607 N N . THR A 1 201 ? 2.942 6.372 -27.262 1.00 63.84 201 THR A N 1
ATOM 1608 C CA . THR A 1 201 ? 2.570 6.622 -28.662 1.00 63.84 201 THR A CA 1
ATOM 1609 C C . THR A 1 201 ? 3.664 6.261 -29.668 1.00 63.84 201 THR A C 1
ATOM 1611 O O . THR A 1 201 ? 3.364 6.041 -30.838 1.00 63.84 201 THR A O 1
ATOM 1614 N N . LEU A 1 202 ? 4.921 6.179 -29.228 1.00 65.81 202 LEU A N 1
ATOM 1615 C CA . LEU A 1 202 ? 6.097 5.879 -30.053 1.00 65.81 202 LEU A CA 1
ATOM 1616 C C . LEU A 1 202 ? 6.607 4.438 -29.883 1.00 65.81 202 LEU A C 1
ATOM 1618 O O . LEU A 1 202 ? 7.530 4.018 -30.591 1.00 65.81 202 LEU A O 1
ATOM 1622 N N . ALA A 1 203 ? 6.028 3.694 -28.941 1.00 71.31 203 ALA A N 1
ATOM 1623 C CA . ALA A 1 203 ? 6.320 2.291 -28.687 1.00 71.31 203 ALA A CA 1
ATOM 1624 C C . ALA A 1 203 ? 5.602 1.371 -29.694 1.00 71.31 203 ALA A C 1
ATOM 1626 O O . ALA A 1 203 ? 4.409 1.507 -29.956 1.00 71.31 203 ALA A O 1
ATOM 1627 N N . CYS A 1 204 ? 6.339 0.415 -30.258 1.00 73.88 204 CYS A N 1
ATOM 1628 C CA . CYS A 1 204 ? 5.865 -0.607 -31.185 1.00 73.88 204 CYS A CA 1
ATOM 1629 C C . CYS A 1 204 ? 6.175 -2.000 -30.628 1.00 73.88 204 CYS A C 1
ATOM 1631 O O . CYS A 1 204 ? 7.332 -2.320 -30.347 1.00 73.88 204 CYS A O 1
ATOM 1633 N N . ASP A 1 205 ? 5.152 -2.848 -30.532 1.00 77.44 205 ASP A N 1
ATOM 1634 C CA . ASP A 1 205 ? 5.296 -4.215 -30.029 1.00 77.44 205 ASP A CA 1
ATOM 1635 C C . ASP A 1 205 ? 5.844 -5.157 -31.111 1.00 77.44 205 ASP A C 1
ATOM 1637 O O . ASP A 1 205 ? 5.132 -5.515 -32.066 1.00 77.44 205 ASP A O 1
ATOM 1641 N N . GLY A 1 206 ? 7.086 -5.602 -30.931 1.00 75.19 206 GLY A N 1
ATOM 1642 C CA . GLY A 1 206 ? 7.747 -6.575 -31.792 1.00 75.19 206 GLY A CA 1
ATOM 1643 C C . GLY A 1 206 ? 7.125 -7.980 -31.710 1.00 75.19 206 GLY A C 1
ATOM 1644 O O . GLY A 1 206 ? 6.508 -8.347 -30.705 1.00 75.19 206 GLY A O 1
ATOM 1645 N N . PRO A 1 207 ? 7.249 -8.805 -32.767 1.00 74.75 207 PRO A N 1
ATOM 1646 C CA . PRO A 1 207 ? 6.848 -10.217 -32.733 1.00 74.75 207 PRO A CA 1
ATOM 1647 C C . PRO A 1 207 ? 7.692 -11.064 -31.758 1.00 74.75 207 PRO A C 1
ATOM 1649 O O . PRO A 1 207 ? 7.294 -12.168 -31.400 1.00 74.75 207 PRO A O 1
ATOM 1652 N N . ASP A 1 208 ? 8.826 -10.533 -31.305 1.00 77.19 208 ASP A N 1
ATOM 1653 C CA . ASP A 1 208 ? 9.724 -11.067 -30.277 1.00 77.19 208 ASP A CA 1
ATOM 1654 C C . ASP A 1 208 ? 9.241 -10.820 -28.834 1.00 77.19 208 ASP A C 1
ATOM 1656 O O . ASP A 1 208 ? 9.896 -11.266 -27.896 1.00 77.19 208 ASP A O 1
ATOM 1660 N N . LYS A 1 209 ? 8.075 -10.175 -28.652 1.00 75.12 209 LYS A N 1
ATOM 1661 C CA . LYS A 1 209 ? 7.510 -9.752 -27.354 1.00 75.12 209 LYS A CA 1
ATOM 1662 C C . LYS A 1 209 ? 8.308 -8.645 -26.653 1.00 75.12 209 LYS A C 1
ATOM 1664 O O . LYS A 1 209 ? 8.092 -8.404 -25.467 1.00 75.12 209 LYS A O 1
ATOM 1669 N N . GLU A 1 210 ? 9.172 -7.948 -27.386 1.00 80.44 210 GLU A N 1
ATOM 1670 C CA . GLU A 1 210 ? 9.890 -6.770 -26.902 1.00 80.44 210 GLU A CA 1
ATOM 1671 C C . GLU A 1 210 ? 9.275 -5.469 -27.430 1.00 80.44 210 GLU A C 1
ATOM 1673 O O . GLU A 1 210 ? 8.567 -5.435 -28.443 1.00 80.44 210 GLU A O 1
ATOM 1678 N N . VAL A 1 211 ? 9.570 -4.376 -26.723 1.00 82.31 211 VAL A N 1
ATOM 1679 C CA . VAL A 1 211 ? 9.127 -3.027 -27.090 1.00 82.31 211 VAL A CA 1
ATOM 1680 C C . VAL A 1 211 ? 10.234 -2.310 -27.858 1.00 82.31 211 VAL A C 1
ATOM 1682 O O . VAL A 1 211 ? 11.332 -2.070 -27.347 1.00 82.31 211 VAL A O 1
ATOM 1685 N N . HIS A 1 212 ? 9.916 -1.926 -29.091 1.00 77.69 212 HIS A N 1
ATOM 1686 C CA . HIS A 1 212 ? 10.811 -1.230 -30.011 1.00 77.69 212 HIS A CA 1
ATOM 1687 C C . HIS A 1 212 ? 10.287 0.174 -30.297 1.00 77.69 212 HIS A C 1
ATOM 1689 O O . HIS A 1 212 ? 9.085 0.412 -30.280 1.00 77.69 212 HIS A O 1
ATOM 1695 N N . CYS A 1 213 ? 11.162 1.123 -30.618 1.00 78.88 213 CYS A N 1
ATOM 1696 C CA . CYS A 1 213 ? 10.701 2.393 -31.177 1.00 78.88 213 CYS A CA 1
ATOM 1697 C C . CYS A 1 213 ? 10.266 2.205 -32.638 1.00 78.88 213 CYS A C 1
ATOM 1699 O O . CYS A 1 213 ? 10.780 1.309 -33.312 1.00 78.88 213 CYS A O 1
ATOM 1701 N N . CYS A 1 214 ? 9.400 3.079 -33.164 1.00 70.94 214 CYS A N 1
ATOM 1702 C CA . CYS A 1 214 ? 8.952 3.017 -34.566 1.00 70.94 214 CYS A CA 1
ATOM 1703 C C . CYS A 1 214 ? 10.106 2.845 -35.574 1.00 70.94 214 CYS A C 1
ATOM 1705 O O . CYS A 1 214 ? 9.998 2.060 -36.513 1.00 70.94 214 CYS A O 1
ATOM 1707 N N . ALA A 1 215 ? 11.234 3.536 -35.368 1.00 72.00 215 ALA A N 1
ATOM 1708 C CA . ALA A 1 215 ? 12.393 3.448 -36.258 1.00 72.00 215 ALA A CA 1
ATOM 1709 C C . ALA A 1 215 ? 13.098 2.078 -36.200 1.00 72.00 215 ALA A C 1
ATOM 1711 O O . ALA A 1 215 ? 13.495 1.546 -37.236 1.00 72.00 215 ALA A O 1
ATOM 1712 N N . CYS A 1 216 ? 13.227 1.481 -35.011 1.00 75.31 216 CYS A N 1
ATOM 1713 C CA . CYS A 1 216 ? 13.845 0.158 -34.837 1.00 75.31 216 CYS A CA 1
ATOM 1714 C C . CYS A 1 216 ? 12.918 -0.943 -35.316 1.00 75.31 216 CYS A C 1
ATOM 1716 O O . CYS A 1 216 ? 13.344 -1.846 -36.028 1.00 75.31 216 CYS A O 1
ATOM 1718 N N . TYR A 1 217 ? 11.629 -0.815 -35.004 1.00 77.56 217 TYR A N 1
ATOM 1719 C CA . TYR A 1 217 ? 10.603 -1.714 -35.495 1.00 77.56 217 TYR A CA 1
ATOM 1720 C C . TYR A 1 217 ? 10.591 -1.741 -37.029 1.00 77.56 217 TYR A C 1
ATOM 1722 O O . TYR A 1 217 ? 10.659 -2.813 -37.624 1.00 77.56 217 TYR A O 1
ATOM 1730 N N . ALA A 1 218 ? 10.612 -0.573 -37.682 1.00 72.75 218 ALA A N 1
ATOM 1731 C CA . ALA A 1 218 ? 10.690 -0.475 -39.140 1.00 72.75 218 ALA A CA 1
ATOM 1732 C C . ALA A 1 218 ? 11.998 -1.055 -39.710 1.00 72.75 218 ALA A C 1
ATOM 1734 O O . ALA A 1 218 ? 11.998 -1.648 -40.785 1.00 72.75 218 ALA A O 1
ATOM 1735 N N . LYS A 1 219 ? 13.118 -0.932 -38.996 1.00 74.06 219 LYS A N 1
ATOM 1736 C CA . LYS A 1 219 ? 14.405 -1.493 -39.425 1.00 74.06 219 LYS A CA 1
ATOM 1737 C C . LYS A 1 219 ? 14.472 -3.014 -39.268 1.00 74.06 219 LYS A C 1
ATOM 1739 O O . LYS A 1 219 ? 15.070 -3.681 -40.109 1.00 74.06 219 LYS A O 1
ATOM 1744 N N . LEU A 1 220 ? 13.915 -3.565 -38.193 1.00 73.75 220 LEU A N 1
ATOM 1745 C CA . LEU A 1 220 ? 13.978 -4.992 -37.871 1.00 73.75 220 LEU A CA 1
ATOM 1746 C C . LEU A 1 220 ? 12.884 -5.790 -38.579 1.00 73.75 220 LEU A C 1
ATOM 1748 O O . LEU A 1 220 ? 13.188 -6.794 -39.225 1.00 73.75 220 LEU A O 1
ATOM 1752 N N . PHE A 1 221 ? 11.645 -5.310 -38.478 1.00 77.12 221 PHE A N 1
ATOM 1753 C CA . PHE A 1 221 ? 10.421 -5.989 -38.907 1.00 77.12 221 PHE A CA 1
ATOM 1754 C C . PHE A 1 221 ? 9.689 -5.263 -40.034 1.00 77.12 221 PHE A C 1
ATOM 1756 O O . PHE A 1 221 ? 8.763 -5.822 -40.622 1.00 77.12 221 PHE A O 1
ATOM 1763 N N . GLY A 1 222 ? 10.084 -4.029 -40.352 1.00 68.75 222 GLY A N 1
ATOM 1764 C CA . GLY A 1 222 ? 9.583 -3.363 -41.542 1.00 68.75 222 GLY A CA 1
ATOM 1765 C C . GLY A 1 222 ? 10.026 -4.110 -42.801 1.00 68.75 222 GLY A C 1
ATOM 1766 O O . GLY A 1 222 ? 11.026 -4.836 -42.796 1.00 68.75 222 GLY A O 1
ATOM 1767 N N . PRO A 1 223 ? 9.266 -3.977 -43.892 1.00 62.03 223 PRO A N 1
ATOM 1768 C CA . PRO A 1 223 ? 9.483 -4.775 -45.082 1.00 62.03 223 PRO A CA 1
ATOM 1769 C C . PRO A 1 223 ? 10.794 -4.350 -45.766 1.00 62.03 223 PRO A C 1
ATOM 1771 O O . PRO A 1 223 ? 10.873 -3.337 -46.464 1.00 62.03 223 PRO A O 1
ATOM 1774 N N . LYS A 1 224 ? 11.858 -5.123 -45.519 1.00 54.88 224 LYS A N 1
ATOM 1775 C CA . LYS A 1 224 ? 13.199 -4.889 -46.066 1.00 54.88 224 LYS A CA 1
ATOM 1776 C C . LYS A 1 224 ? 13.190 -5.131 -47.575 1.00 54.88 224 LYS A C 1
ATOM 1778 O O . LYS A 1 224 ? 12.884 -6.231 -48.023 1.00 54.88 224 LYS A O 1
ATOM 1783 N N . GLY A 1 225 ? 13.579 -4.120 -48.350 1.00 55.12 225 GLY A N 1
ATOM 1784 C CA . GLY A 1 225 ? 13.951 -4.301 -49.756 1.00 55.12 225 GLY A CA 1
ATOM 1785 C C . GLY A 1 225 ? 12.803 -4.380 -50.766 1.00 55.12 225 GLY A C 1
ATOM 1786 O O . GLY A 1 225 ? 13.006 -4.928 -51.845 1.00 55.12 225 GLY A O 1
ATOM 1787 N N . CYS A 1 226 ? 11.623 -3.820 -50.478 1.00 54.06 226 CYS A N 1
ATOM 1788 C CA . CYS A 1 226 ? 10.545 -3.765 -51.481 1.00 54.06 226 CYS A CA 1
ATOM 1789 C C . CYS A 1 226 ? 10.928 -2.924 -52.705 1.00 54.06 226 CYS A C 1
ATOM 1791 O O . CYS A 1 226 ? 10.459 -3.169 -53.814 1.00 54.06 226 CYS A O 1
ATOM 1793 N N . PHE A 1 227 ? 11.763 -1.908 -52.489 1.00 57.91 227 PHE A N 1
ATOM 1794 C CA . PHE A 1 227 ? 12.064 -0.888 -53.476 1.00 57.91 227 PHE A CA 1
ATOM 1795 C C . PHE A 1 227 ? 13.575 -0.805 -53.644 1.00 57.91 227 PHE A C 1
ATOM 1797 O O . PHE A 1 227 ? 14.273 -0.206 -52.835 1.00 57.91 227 PHE A O 1
ATOM 1804 N N . ASN A 1 228 ? 14.094 -1.436 -54.691 1.00 66.94 228 ASN A N 1
ATOM 1805 C CA . ASN A 1 228 ? 15.475 -1.243 -55.112 1.00 66.94 228 ASN A CA 1
ATOM 1806 C C . ASN A 1 228 ? 15.494 -0.258 -56.273 1.00 66.94 228 ASN A C 1
ATOM 1808 O O . ASN A 1 228 ? 14.651 -0.331 -57.169 1.00 66.94 228 ASN A O 1
ATOM 1812 N N . CYS A 1 229 ? 16.467 0.650 -56.268 1.00 73.06 229 CYS A N 1
ATOM 1813 C CA . CYS A 1 229 ? 16.683 1.531 -57.403 1.00 73.06 229 CYS A CA 1
ATOM 1814 C C . CYS A 1 229 ? 17.006 0.693 -58.644 1.00 73.06 229 CYS A C 1
ATOM 1816 O O . CYS A 1 229 ? 17.981 -0.058 -58.632 1.00 73.06 229 CYS A O 1
ATOM 1818 N N . ALA A 1 230 ? 16.235 0.858 -59.717 1.00 76.62 230 ALA A N 1
ATOM 1819 C CA . ALA A 1 230 ? 16.426 0.099 -60.952 1.00 76.62 230 ALA A CA 1
ATOM 1820 C C . ALA A 1 230 ? 17.801 0.322 -61.617 1.00 76.62 230 ALA A C 1
ATOM 1822 O O . ALA A 1 230 ? 18.237 -0.529 -62.386 1.00 76.62 230 ALA A O 1
ATOM 1823 N N . ASP A 1 231 ? 18.486 1.431 -61.315 1.00 78.38 231 ASP A N 1
ATOM 1824 C CA . ASP A 1 231 ? 19.797 1.747 -61.897 1.00 78.38 231 ASP A CA 1
ATOM 1825 C C . ASP A 1 231 ? 20.977 1.311 -61.025 1.00 78.38 231 ASP A C 1
ATOM 1827 O O . ASP A 1 231 ? 21.980 0.817 -61.528 1.00 78.38 231 ASP A O 1
ATOM 1831 N N . CYS A 1 232 ? 20.915 1.591 -59.721 1.00 81.69 232 CYS A N 1
ATOM 1832 C CA . CYS A 1 232 ? 22.066 1.432 -58.827 1.00 81.69 232 CYS A CA 1
ATOM 1833 C C . CYS A 1 232 ? 21.885 0.323 -57.793 1.00 81.69 232 CYS A C 1
ATOM 1835 O O . CYS A 1 232 ? 22.753 0.153 -56.938 1.00 81.69 232 CYS A O 1
ATOM 1837 N N . SER A 1 233 ? 20.755 -0.390 -57.839 1.00 71.56 233 SER A N 1
ATOM 1838 C CA . SER A 1 233 ? 20.406 -1.505 -56.950 1.00 71.56 233 SER A CA 1
ATOM 1839 C C . SER A 1 233 ? 20.481 -1.175 -55.457 1.00 71.56 233 SER A C 1
ATOM 1841 O O . SER A 1 233 ? 20.503 -2.073 -54.618 1.00 71.56 233 SER A O 1
ATOM 1843 N N . ARG A 1 234 ? 20.514 0.115 -55.098 1.00 72.12 234 ARG A N 1
ATOM 1844 C CA . ARG A 1 234 ? 20.455 0.559 -53.706 1.00 72.12 234 ARG A CA 1
ATOM 1845 C C . ARG A 1 234 ? 19.051 0.330 -53.171 1.00 72.12 234 ARG A C 1
ATOM 1847 O O . ARG A 1 234 ? 18.079 0.667 -53.846 1.00 72.12 234 ARG A O 1
ATOM 1854 N N . SER A 1 235 ? 18.977 -0.181 -51.948 1.00 71.56 235 SER A N 1
ATOM 1855 C CA . SER A 1 235 ? 17.734 -0.263 -51.188 1.00 71.56 235 SER A CA 1
ATOM 1856 C C . SER A 1 235 ? 17.192 1.146 -50.944 1.00 71.56 235 SER A C 1
ATOM 1858 O O . SER A 1 235 ? 17.925 2.021 -50.480 1.00 71.56 235 SER A O 1
ATOM 1860 N N . LEU A 1 236 ? 15.919 1.354 -51.260 1.00 66.69 236 LEU A N 1
ATOM 1861 C CA . LEU A 1 236 ? 15.184 2.601 -51.080 1.00 66.69 236 LEU A CA 1
ATOM 1862 C C . LEU A 1 236 ? 14.097 2.420 -50.019 1.00 66.69 236 LEU A C 1
ATOM 1864 O O . LEU A 1 236 ? 13.563 1.329 -49.821 1.00 66.69 236 LEU A O 1
ATOM 1868 N N . ASP A 1 237 ? 13.777 3.520 -49.350 1.00 68.56 237 ASP A N 1
ATOM 1869 C CA . ASP A 1 237 ? 12.666 3.644 -48.414 1.00 68.56 237 ASP A CA 1
ATOM 1870 C C . ASP A 1 237 ? 11.644 4.670 -48.939 1.00 68.56 237 ASP A C 1
ATOM 1872 O O . ASP A 1 237 ? 11.878 5.365 -49.934 1.00 68.56 237 ASP A O 1
ATOM 1876 N N . SER A 1 238 ? 10.517 4.807 -48.238 1.00 62.59 238 SER A N 1
ATOM 1877 C CA . SER A 1 238 ? 9.430 5.724 -48.600 1.00 62.59 238 SER A CA 1
ATOM 1878 C C . SER A 1 238 ? 9.825 7.207 -48.627 1.00 62.59 238 SER A C 1
ATOM 1880 O O . SER A 1 238 ? 9.096 8.012 -49.198 1.00 62.59 238 SER A O 1
ATOM 1882 N N . THR A 1 239 ? 10.952 7.591 -48.022 1.00 65.38 239 THR A N 1
ATOM 1883 C CA . THR A 1 239 ? 11.452 8.977 -47.979 1.00 65.38 239 THR A CA 1
ATOM 1884 C C . THR A 1 239 ? 12.514 9.286 -49.043 1.00 65.38 239 THR A C 1
ATOM 1886 O O . THR A 1 239 ? 12.787 10.461 -49.317 1.00 65.38 239 THR A O 1
ATOM 1889 N N . ASN A 1 240 ? 13.072 8.247 -49.678 1.00 69.06 240 ASN A N 1
ATOM 1890 C CA . ASN A 1 240 ? 14.209 8.322 -50.603 1.00 69.06 240 ASN A CA 1
ATOM 1891 C C . ASN A 1 240 ? 13.925 7.744 -52.008 1.00 69.06 240 ASN A C 1
ATOM 1893 O O . ASN A 1 240 ? 14.851 7.587 -52.812 1.00 69.06 240 ASN A O 1
ATOM 1897 N N . GLN A 1 241 ? 12.655 7.474 -52.326 1.00 74.69 241 GLN A N 1
ATOM 1898 C CA . GLN A 1 241 ? 12.192 6.925 -53.605 1.00 74.69 241 GLN A CA 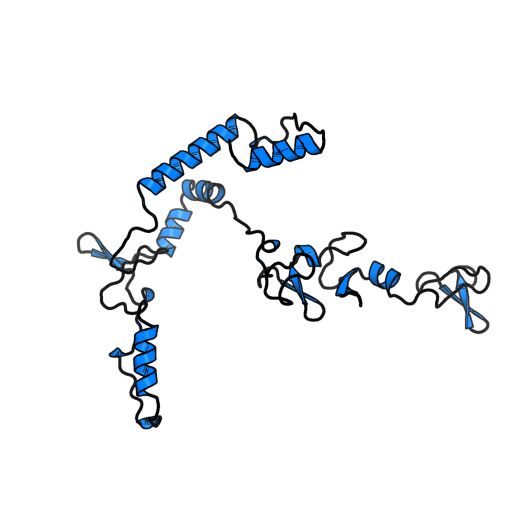1
ATOM 1899 C C . GLN A 1 241 ? 11.517 7.972 -54.512 1.00 74.69 241 GLN A C 1
ATOM 1901 O O . GLN A 1 241 ? 10.772 8.819 -54.029 1.00 74.69 241 GLN A O 1
ATOM 1906 N N . ASN A 1 242 ? 11.716 7.852 -55.828 1.00 75.81 242 ASN A N 1
ATOM 1907 C CA . ASN A 1 242 ? 10.920 8.497 -56.877 1.00 75.81 242 ASN A CA 1
ATOM 1908 C C . ASN A 1 242 ? 10.364 7.428 -57.833 1.00 75.81 242 ASN A C 1
ATOM 1910 O O . ASN A 1 242 ? 11.068 6.483 -58.200 1.00 75.81 242 ASN A O 1
ATOM 1914 N N . ASN A 1 243 ? 9.116 7.601 -58.270 1.00 76.69 243 ASN A N 1
ATOM 1915 C CA . ASN A 1 243 ? 8.499 6.741 -59.279 1.00 76.69 243 ASN A CA 1
ATOM 1916 C C . ASN A 1 243 ? 8.975 7.166 -60.673 1.00 76.69 243 ASN A C 1
ATOM 1918 O O . ASN A 1 243 ? 8.861 8.335 -61.030 1.00 76.69 243 ASN A O 1
ATOM 1922 N N . GLY A 1 244 ? 9.499 6.227 -61.455 1.00 74.69 244 GLY A N 1
ATOM 1923 C CA . GLY A 1 244 ? 9.886 6.453 -62.842 1.00 74.69 244 GLY A CA 1
ATOM 1924 C C . GLY A 1 244 ? 8.957 5.753 -63.839 1.00 74.69 244 GLY A C 1
ATOM 1925 O O . GLY A 1 244 ? 7.963 5.124 -63.458 1.00 74.69 244 GLY A O 1
ATOM 1926 N N . PRO A 1 245 ? 9.263 5.855 -65.141 1.00 73.31 245 PRO A N 1
ATOM 1927 C CA . PRO A 1 245 ? 8.451 5.255 -66.193 1.00 73.31 245 PRO A CA 1
ATOM 1928 C C . PRO A 1 245 ? 8.383 3.724 -66.064 1.00 73.31 245 PRO A C 1
ATOM 1930 O O . PRO A 1 245 ? 9.323 3.070 -65.608 1.00 73.31 245 PRO A O 1
ATOM 1933 N N . ASN A 1 246 ? 7.254 3.145 -66.485 1.00 72.06 246 ASN A N 1
ATOM 1934 C CA . ASN A 1 246 ? 6.970 1.702 -66.451 1.00 72.06 246 ASN A CA 1
ATOM 1935 C C . ASN A 1 246 ? 6.956 1.072 -65.043 1.00 72.06 246 ASN A C 1
ATOM 1937 O O . ASN A 1 246 ? 7.255 -0.111 -64.893 1.00 72.06 246 ASN A O 1
ATOM 1941 N N . GLY A 1 247 ? 6.625 1.853 -64.007 1.00 70.88 247 GLY A N 1
ATOM 1942 C CA . GLY A 1 247 ? 6.475 1.351 -62.635 1.00 70.88 247 GLY A CA 1
ATOM 1943 C C . GLY A 1 247 ? 7.794 1.000 -61.938 1.00 70.88 247 GLY A C 1
ATOM 1944 O O . GLY A 1 247 ? 7.781 0.340 -60.902 1.00 70.88 247 GLY A O 1
ATOM 1945 N N . LYS A 1 248 ? 8.936 1.426 -62.494 1.00 77.81 248 LYS A N 1
ATOM 1946 C CA . LYS A 1 248 ? 10.258 1.256 -61.878 1.00 77.81 248 LYS A CA 1
ATOM 1947 C C . LYS A 1 248 ? 10.536 2.371 -60.872 1.00 77.81 248 LYS A C 1
ATOM 1949 O O . LYS A 1 248 ? 10.105 3.506 -61.062 1.00 77.81 248 LYS A O 1
ATOM 1954 N N . ILE A 1 249 ? 11.282 2.053 -59.818 1.00 75.69 249 ILE A N 1
ATOM 1955 C CA . ILE A 1 249 ? 11.558 2.971 -58.707 1.00 75.69 249 ILE A CA 1
ATOM 1956 C C . ILE A 1 249 ? 13.030 3.385 -58.738 1.00 75.69 249 ILE A C 1
ATOM 1958 O O . ILE A 1 249 ? 13.914 2.565 -58.993 1.00 75.69 249 ILE A O 1
ATOM 1962 N N . TYR A 1 250 ? 13.284 4.670 -58.499 1.00 80.69 250 TYR A N 1
ATOM 1963 C CA . TYR A 1 250 ? 14.595 5.306 -58.610 1.00 80.69 250 TYR A CA 1
ATOM 1964 C C . TYR A 1 250 ? 14.938 6.120 -57.359 1.00 80.69 250 TYR A C 1
ATOM 1966 O O . TYR A 1 250 ? 14.061 6.495 -56.584 1.00 80.69 250 TYR A O 1
ATOM 1974 N N . CYS A 1 251 ? 16.225 6.424 -57.164 1.00 81.88 251 CYS A N 1
ATOM 1975 C CA . CYS A 1 251 ? 16.667 7.334 -56.106 1.00 81.88 251 CYS A CA 1
ATOM 1976 C C . CYS A 1 251 ? 16.071 8.738 -56.293 1.00 81.88 251 CYS A C 1
ATOM 1978 O O . CYS A 1 251 ? 16.016 9.260 -57.413 1.00 81.88 251 CYS A O 1
ATOM 1980 N N . ARG A 1 252 ? 15.706 9.374 -55.177 1.00 73.75 252 ARG A N 1
ATOM 1981 C CA . ARG A 1 252 ? 15.259 10.771 -55.127 1.00 73.75 252 ARG A CA 1
ATOM 1982 C C . ARG A 1 252 ? 16.240 11.703 -55.860 1.00 73.75 252 ARG A C 1
ATOM 1984 O O . ARG A 1 252 ? 17.433 11.700 -55.564 1.00 73.75 252 ARG A O 1
ATOM 1991 N N . GLY A 1 253 ? 15.733 12.484 -56.820 1.00 68.31 253 GLY A N 1
ATOM 1992 C CA . GLY A 1 253 ? 16.497 13.502 -57.566 1.00 68.31 253 GLY A CA 1
ATOM 1993 C C . GLY A 1 253 ? 16.974 13.117 -58.975 1.00 68.31 253 GLY A C 1
ATOM 1994 O O . GLY A 1 253 ? 17.531 13.967 -59.659 1.00 68.31 253 GLY A O 1
ATOM 1995 N N . ARG A 1 254 ? 16.758 11.876 -59.440 1.00 61.03 254 ARG A N 1
ATOM 1996 C CA . ARG A 1 254 ? 17.062 11.48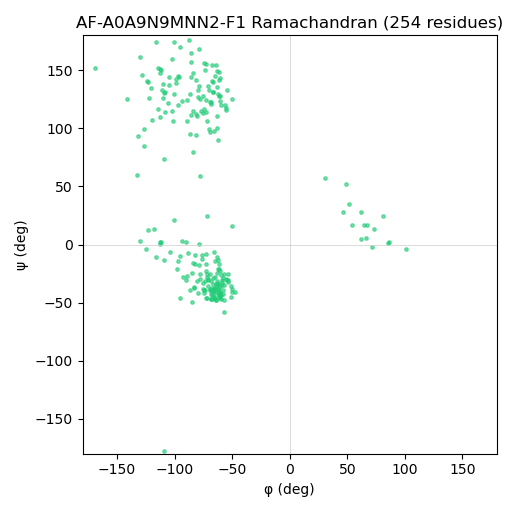5 -60.839 1.00 61.03 254 ARG A CA 1
ATOM 1997 C C . ARG A 1 254 ? 15.918 11.709 -61.825 1.00 61.03 254 ARG A C 1
ATOM 1999 O O . ARG A 1 254 ? 16.168 11.902 -63.006 1.00 61.03 254 ARG A O 1
ATOM 2006 N N . TYR A 1 255 ? 14.689 11.669 -61.325 1.00 56.97 255 TYR A N 1
ATOM 2007 C CA . TYR A 1 255 ? 13.467 11.956 -62.069 1.00 56.97 255 TYR A CA 1
ATOM 2008 C C . TYR A 1 255 ? 12.662 12.920 -61.207 1.00 56.97 255 TYR A C 1
ATOM 2010 O O . TYR A 1 255 ? 12.012 12.497 -60.250 1.00 56.97 255 TYR A O 1
ATOM 2018 N N . GLY A 1 256 ? 12.847 14.210 -61.456 1.00 48.19 256 GLY A N 1
ATOM 2019 C CA . GLY A 1 256 ? 12.104 15.320 -60.873 1.00 48.19 256 GLY A CA 1
ATOM 2020 C C . GLY A 1 256 ? 11.720 16.256 -61.998 1.00 48.19 256 GLY A C 1
ATOM 2021 O O . GLY A 1 256 ? 12.596 16.467 -62.866 1.00 48.19 256 GLY A O 1
#

Solvent-accessible surface area (backbone atoms only — not comparable to full-atom values): 15849 Å² total; per-residue (Å²): 138,58,73,68,58,59,52,51,54,54,51,28,64,74,66,74,44,82,84,82,59,91,83,51,64,73,76,31,72,72,42,49,52,47,53,54,48,53,52,49,53,52,48,54,48,43,74,75,46,63,91,75,64,95,62,99,55,58,61,40,88,92,73,68,50,70,48,59,94,77,55,41,49,92,48,40,68,60,48,50,50,58,49,49,63,66,45,64,94,56,57,76,92,73,64,75,92,52,77,88,65,59,72,33,50,73,85,75,53,76,59,55,47,72,58,93,91,41,79,41,78,59,47,70,64,62,51,48,51,58,50,59,71,38,74,73,39,53,62,45,46,70,67,67,56,68,80,79,72,74,66,46,54,76,42,79,37,62,93,90,65,19,14,88,88,66,44,8,38,58,52,85,92,43,55,38,83,52,97,95,43,46,24,38,51,74,64,61,15,36,22,82,90,70,66,46,83,43,53,92,85,48,54,35,81,43,97,83,79,46,52,23,35,58,70,54,38,46,69,74,72,33,85,82,66,84,37,44,17,76,87,76,65,44,75,41,50,95,89,43,54,27,82,46,80,94,83,39,39,32,52,62,78,79,68,122

Secondary structure (DSSP, 8-state):
--HHHHHHHHHHHHHT----STT-GGGSHHHHHHHHHHHHHHHHHHHHS-SS---SS-B-TTT-PBP-TT--GGGHHHHHHHHHHHHTT--GGG----GGG----GGGS--EEEETTEEEE--HHHHHHHHHTSHHHHHHHHHH-------GGGSBPPTTSS-TTT-B---TTTEEEETTEEEEHHHHTB-TTT-PBPPTTTEEE-TTS-EEEHHHHHHHTS-TTSEE-TTT--EE-TTTEEE-GGG-EEETTS--